Protein AF-F4PMA6-F1 (afdb_monomer)

Structure (mmCIF, N/CA/C/O backbone):
data_AF-F4PMA6-F1
#
_entry.id   AF-F4PMA6-F1
#
loop_
_atom_site.group_PDB
_atom_site.id
_atom_site.type_symbol
_atom_site.label_atom_id
_atom_site.label_alt_id
_atom_site.label_comp_id
_atom_site.label_asym_id
_atom_site.label_entity_id
_atom_site.label_seq_id
_atom_site.pdbx_PDB_ins_code
_atom_site.Cartn_x
_atom_site.Cartn_y
_atom_site.Cartn_z
_atom_site.occupancy
_atom_site.B_iso_or_equiv
_atom_site.auth_seq_id
_atom_site.auth_comp_id
_atom_site.auth_asym_id
_atom_site.auth_atom_id
_atom_site.pdbx_PDB_model_num
ATOM 1 N N . MET A 1 1 ? 40.293 9.060 -136.719 1.00 43.53 1 MET A N 1
ATOM 2 C CA . MET A 1 1 ? 38.981 9.428 -136.165 1.00 43.53 1 MET A CA 1
ATOM 3 C C . MET A 1 1 ? 39.134 10.833 -135.643 1.00 43.53 1 MET A C 1
ATOM 5 O O . MET A 1 1 ? 39.835 11.032 -134.659 1.00 43.53 1 MET A O 1
ATOM 9 N N . GLU A 1 2 ? 38.624 11.786 -136.416 1.00 50.72 2 GLU A N 1
ATOM 10 C CA . GLU A 1 2 ? 38.373 13.149 -135.956 1.00 50.72 2 GLU A CA 1
ATOM 11 C C . GLU A 1 2 ? 37.414 13.040 -134.767 1.00 50.72 2 GLU A C 1
ATOM 13 O O . GLU A 1 2 ? 36.430 12.308 -134.842 1.00 50.72 2 GLU A O 1
ATOM 18 N N . VAL A 1 3 ? 37.767 13.649 -133.637 1.00 51.88 3 VAL A N 1
ATOM 19 C CA . VAL A 1 3 ? 36.852 13.752 -132.497 1.00 51.88 3 VAL A CA 1
ATOM 20 C C . VAL A 1 3 ? 35.772 14.741 -132.919 1.00 51.88 3 VAL A C 1
ATOM 22 O O . VAL A 1 3 ? 36.099 15.891 -133.218 1.00 51.88 3 VAL A O 1
ATOM 25 N N . ASP A 1 4 ? 34.525 14.276 -132.998 1.00 63.47 4 ASP A N 1
ATOM 26 C CA . ASP A 1 4 ? 33.381 15.094 -133.389 1.00 63.47 4 ASP A CA 1
ATOM 27 C C . ASP A 1 4 ? 33.244 16.269 -132.413 1.00 63.47 4 ASP A C 1
ATOM 29 O O . ASP A 1 4 ? 33.202 16.107 -131.191 1.00 63.47 4 ASP A O 1
ATOM 33 N N . THR A 1 5 ? 33.199 17.486 -132.947 1.00 64.12 5 THR A N 1
ATOM 34 C CA . THR A 1 5 ? 33.103 18.730 -132.164 1.00 64.12 5 THR A CA 1
ATOM 35 C C . THR A 1 5 ? 31.858 18.798 -131.273 1.00 64.12 5 THR A C 1
ATOM 37 O O . THR A 1 5 ? 31.826 19.580 -130.326 1.00 64.12 5 THR A O 1
ATOM 40 N N . GLU A 1 6 ? 30.851 17.975 -131.557 1.00 69.94 6 GLU A N 1
ATOM 41 C CA . GLU A 1 6 ? 29.584 17.894 -130.831 1.00 69.94 6 GLU A CA 1
ATOM 42 C C . GLU A 1 6 ? 29.719 17.102 -129.516 1.00 69.94 6 GLU A C 1
ATOM 44 O O . GLU A 1 6 ? 29.221 17.546 -128.479 1.00 69.94 6 GLU A O 1
ATOM 49 N N . ASP A 1 7 ? 30.521 16.030 -129.508 1.00 67.19 7 ASP A N 1
ATOM 50 C CA . ASP A 1 7 ? 30.870 15.282 -128.290 1.00 67.19 7 ASP A CA 1
ATOM 51 C C . ASP A 1 7 ? 31.711 16.138 -127.333 1.00 67.19 7 ASP A C 1
ATOM 53 O O . ASP A 1 7 ? 31.543 16.090 -126.113 1.00 67.19 7 ASP A O 1
ATOM 57 N N . LEU A 1 8 ? 32.589 16.986 -127.880 1.00 68.94 8 LEU A N 1
ATOM 58 C CA . LEU A 1 8 ? 33.391 17.910 -127.078 1.00 68.94 8 LEU A CA 1
ATOM 59 C C . LEU A 1 8 ? 32.521 18.983 -126.397 1.00 68.94 8 LEU A C 1
ATOM 61 O O . LEU A 1 8 ? 32.809 19.392 -125.274 1.00 68.94 8 LEU A O 1
ATOM 65 N N . LEU A 1 9 ? 31.453 19.432 -127.062 1.00 70.94 9 LEU A N 1
ATOM 66 C CA . LEU A 1 9 ? 30.502 20.416 -126.536 1.00 70.94 9 LEU A CA 1
ATOM 67 C C . LEU A 1 9 ? 29.625 19.830 -125.422 1.00 70.94 9 LEU A C 1
ATOM 69 O O . LEU A 1 9 ? 29.411 20.497 -124.411 1.00 70.94 9 LEU A O 1
ATOM 73 N N . LEU A 1 10 ? 29.202 18.572 -125.565 1.00 73.94 10 LEU A N 1
ATOM 74 C CA . LEU A 1 10 ? 28.484 17.822 -124.530 1.00 73.94 10 LEU A CA 1
ATOM 75 C C . LEU A 1 10 ? 29.320 17.659 -123.257 1.00 73.94 10 LEU A C 1
ATOM 77 O O . LEU A 1 10 ? 28.835 17.951 -122.166 1.00 73.94 10 LEU A O 1
ATOM 81 N N . VAL A 1 11 ? 30.597 17.293 -123.399 1.00 71.06 11 VAL A N 1
ATOM 82 C CA . VAL A 1 11 ? 31.525 17.192 -122.261 1.00 71.06 11 VAL A CA 1
ATOM 83 C C . VAL A 1 11 ? 31.734 18.556 -121.597 1.00 71.06 11 VAL A C 1
ATOM 85 O O . VAL A 1 11 ? 31.786 18.649 -120.373 1.00 71.06 11 VAL A O 1
ATOM 88 N N . VAL A 1 12 ? 31.824 19.638 -122.374 1.00 72.50 12 VAL A N 1
ATOM 89 C CA . VAL A 1 12 ? 31.984 20.991 -121.819 1.00 72.50 12 VAL A CA 1
ATOM 90 C C . VAL A 1 12 ? 30.738 21.442 -121.054 1.00 72.50 12 VAL A C 1
ATOM 92 O O . VAL A 1 12 ? 30.891 22.012 -119.974 1.00 72.50 12 VAL A O 1
ATOM 95 N N . ASP A 1 13 ? 29.526 21.175 -121.545 1.00 68.31 13 ASP A N 1
ATOM 96 C CA . ASP A 1 13 ? 28.289 21.525 -120.830 1.00 68.31 13 ASP A CA 1
ATOM 97 C C . ASP A 1 13 ? 28.044 20.635 -119.600 1.00 68.31 13 ASP A C 1
ATOM 99 O O . ASP A 1 13 ? 27.567 21.125 -118.570 1.00 68.31 13 ASP A O 1
ATOM 103 N N . GLU A 1 14 ? 28.446 19.364 -119.642 1.00 67.00 14 GLU A N 1
ATOM 104 C CA . GLU A 1 14 ? 28.424 18.461 -118.486 1.00 67.00 14 GLU A CA 1
ATOM 105 C C . GLU A 1 14 ? 29.401 18.931 -117.391 1.00 67.00 14 GLU A C 1
ATOM 107 O O . GLU A 1 14 ? 29.040 19.036 -116.218 1.00 67.00 14 GLU A O 1
ATOM 112 N N . VAL A 1 15 ? 30.607 19.363 -117.777 1.00 64.12 15 VAL A N 1
ATOM 113 C CA . VAL A 1 15 ? 31.581 19.967 -116.851 1.00 64.12 15 VAL A CA 1
ATOM 114 C C . VAL A 1 15 ? 31.080 21.317 -116.318 1.00 64.12 15 VAL A C 1
ATOM 116 O O . VAL A 1 15 ? 31.263 21.658 -115.148 1.00 64.12 15 VAL A O 1
ATOM 119 N N . LYS A 1 16 ? 30.403 22.117 -117.142 1.00 64.44 16 LYS A N 1
ATOM 120 C CA . LYS A 1 16 ? 29.872 23.423 -116.728 1.00 64.44 16 LYS A CA 1
ATOM 121 C C . LYS A 1 16 ? 28.710 23.281 -115.745 1.00 64.44 16 LYS A C 1
ATOM 123 O O . LYS A 1 16 ? 28.624 24.047 -114.785 1.00 64.44 16 LYS A O 1
ATOM 128 N N . THR A 1 17 ? 27.849 22.285 -115.942 1.00 62.31 17 THR A N 1
ATOM 129 C CA . THR A 1 17 ? 26.746 21.965 -115.023 1.00 62.31 17 THR A CA 1
ATOM 130 C C . THR A 1 17 ? 27.243 21.353 -113.713 1.00 62.31 17 THR A C 1
ATOM 132 O O . THR A 1 17 ? 26.714 21.709 -112.656 1.00 62.31 17 THR A O 1
ATOM 135 N N . SER A 1 18 ? 28.316 20.551 -113.732 1.00 58.19 18 SER A N 1
ATOM 136 C CA . SER A 1 18 ? 28.967 20.084 -112.499 1.00 58.19 18 SER A CA 1
ATOM 137 C C . SER A 1 18 ? 29.611 21.224 -111.697 1.00 58.19 18 SER A C 1
ATOM 139 O O . SER A 1 18 ? 29.584 21.194 -110.471 1.00 58.19 18 SER A O 1
ATOM 141 N N . PHE A 1 19 ? 30.122 22.270 -112.362 1.00 57.34 19 PHE A N 1
ATOM 142 C CA . PHE A 1 19 ? 30.647 23.472 -111.693 1.00 57.34 19 PHE A CA 1
ATOM 143 C C . PHE A 1 19 ? 29.553 24.419 -111.163 1.00 57.34 19 PHE A C 1
ATOM 145 O O . PHE A 1 19 ? 29.759 25.095 -110.152 1.00 57.34 19 PHE A O 1
ATOM 152 N N . LEU A 1 20 ? 28.392 24.485 -111.824 1.00 59.38 20 LEU A N 1
ATOM 153 C CA . LEU A 1 20 ? 27.246 25.301 -111.395 1.00 59.38 20 LEU A CA 1
ATOM 154 C C . LEU A 1 20 ? 26.539 24.717 -110.162 1.00 59.38 20 LEU A C 1
ATOM 156 O O . LEU A 1 20 ? 26.116 25.469 -109.284 1.00 59.38 20 LEU A O 1
ATOM 160 N N . ASN A 1 21 ? 26.466 23.389 -110.052 1.00 59.06 21 ASN A N 1
ATOM 161 C CA . ASN A 1 21 ? 25.815 22.679 -108.947 1.00 59.06 21 ASN A CA 1
ATOM 162 C C . ASN A 1 21 ? 26.749 22.458 -107.752 1.00 59.06 21 ASN A C 1
ATOM 164 O O . ASN A 1 21 ? 26.788 21.356 -107.219 1.00 59.06 21 ASN A O 1
ATOM 168 N N . ASN A 1 22 ? 27.480 23.499 -107.342 1.00 58.12 22 ASN A N 1
ATOM 169 C CA . ASN A 1 22 ? 28.505 23.572 -106.286 1.00 58.12 22 ASN A CA 1
ATOM 170 C C . ASN A 1 22 ? 27.986 23.168 -104.870 1.00 58.12 22 ASN A C 1
ATOM 172 O O . ASN A 1 22 ? 28.095 23.915 -103.901 1.00 58.12 22 ASN A O 1
ATOM 176 N N . LEU A 1 23 ? 27.366 21.992 -104.755 1.00 59.88 23 LEU A N 1
ATOM 177 C CA . LEU A 1 23 ? 26.680 21.400 -103.603 1.00 59.88 23 LEU A CA 1
ATOM 178 C C . LEU A 1 23 ? 27.667 20.764 -102.619 1.00 59.88 23 LEU A C 1
ATOM 180 O O . LEU A 1 23 ? 27.326 20.542 -101.461 1.00 59.88 23 LEU A O 1
ATOM 184 N N . GLU A 1 24 ? 28.905 20.515 -103.044 1.00 62.06 24 GLU A N 1
ATOM 185 C CA . GLU A 1 24 ? 29.950 19.944 -102.192 1.00 62.06 24 GLU A CA 1
ATOM 186 C C . GLU A 1 24 ? 30.393 20.920 -101.094 1.00 62.06 24 GLU A C 1
ATOM 188 O O . GLU A 1 24 ? 30.552 20.515 -99.945 1.00 62.06 24 GLU A O 1
ATOM 193 N N . ILE A 1 25 ? 30.505 22.219 -101.395 1.00 67.50 25 ILE A N 1
ATOM 194 C CA . ILE A 1 25 ? 30.933 23.235 -100.418 1.00 67.50 25 ILE A CA 1
ATOM 195 C C . ILE A 1 25 ? 29.888 23.428 -99.295 1.00 67.50 25 ILE A C 1
ATOM 197 O O . ILE A 1 25 ? 30.267 23.363 -98.119 1.00 67.50 25 ILE A O 1
ATOM 201 N N . PRO A 1 26 ? 28.579 23.599 -99.583 1.00 73.00 26 PRO A N 1
ATOM 202 C CA . PRO A 1 26 ? 27.537 23.622 -98.55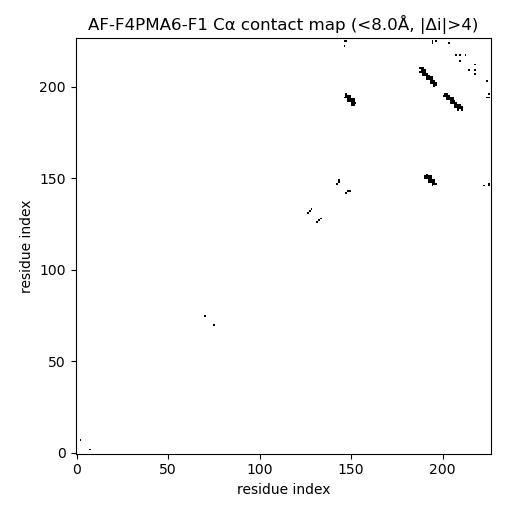5 1.00 73.00 26 PRO A CA 1
ATOM 203 C C . PRO A 1 26 ? 27.477 22.331 -97.731 1.00 73.00 26 PRO A C 1
ATOM 205 O O . PRO A 1 26 ? 27.309 22.395 -96.513 1.00 73.00 26 PRO A O 1
ATOM 208 N N . ASN A 1 27 ? 27.666 21.167 -98.362 1.00 73.94 27 ASN A N 1
ATOM 209 C CA . ASN A 1 27 ? 27.653 19.877 -97.668 1.00 73.94 27 ASN A CA 1
ATOM 210 C C . ASN A 1 27 ? 28.84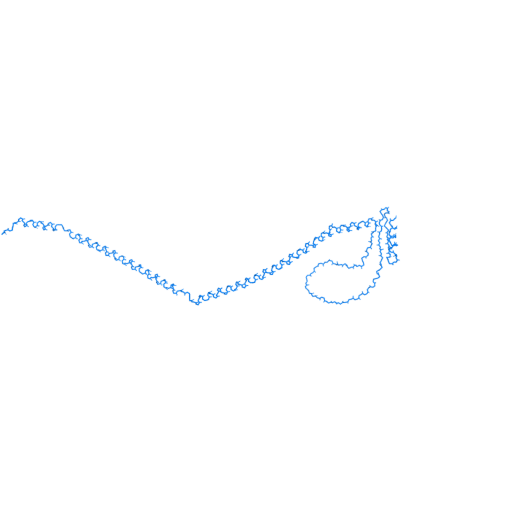3 19.730 -96.709 1.00 73.94 27 ASN A C 1
ATOM 212 O O . ASN A 1 27 ? 28.657 19.315 -95.566 1.00 73.94 27 ASN A O 1
ATOM 216 N N . VAL A 1 28 ? 30.046 20.137 -97.124 1.00 75.50 28 VAL A N 1
ATOM 217 C CA . VAL A 1 28 ? 31.240 20.156 -96.261 1.00 75.50 28 VAL A CA 1
ATOM 218 C C . VAL A 1 28 ? 31.069 21.145 -95.107 1.00 75.50 28 VAL A C 1
ATOM 220 O O . VAL A 1 28 ? 31.388 20.816 -93.966 1.00 75.50 28 VAL A O 1
ATOM 223 N N . THR A 1 29 ? 30.500 22.323 -95.367 1.00 75.38 29 THR A N 1
ATOM 224 C CA . THR A 1 29 ? 30.233 23.332 -94.325 1.00 75.38 29 THR A CA 1
ATOM 225 C C . THR A 1 29 ? 29.219 22.819 -93.299 1.00 75.38 29 THR A C 1
ATOM 227 O O . THR A 1 29 ? 29.401 22.981 -92.093 1.00 75.38 29 THR A O 1
ATOM 230 N N . THR A 1 30 ? 28.176 22.128 -93.766 1.00 81.31 30 THR A N 1
ATOM 231 C CA . THR A 1 30 ? 27.157 21.514 -92.903 1.00 81.31 30 THR A CA 1
ATOM 232 C C . THR A 1 30 ? 27.752 20.378 -92.069 1.00 81.31 30 THR A C 1
ATOM 234 O O . THR A 1 30 ? 27.519 20.314 -90.864 1.00 81.31 30 THR A O 1
ATOM 237 N N . ALA A 1 31 ? 28.586 19.525 -92.671 1.00 78.69 31 ALA A N 1
ATOM 238 C CA . ALA A 1 31 ? 29.285 18.452 -91.966 1.00 78.69 31 ALA A CA 1
ATOM 239 C C . ALA A 1 31 ? 30.265 18.988 -90.905 1.00 78.69 31 ALA A C 1
ATOM 241 O O . ALA A 1 31 ? 30.342 18.439 -89.808 1.00 78.69 31 ALA A O 1
ATOM 242 N N . GLN A 1 32 ? 30.971 20.088 -91.188 1.00 84.44 32 GLN A N 1
ATOM 243 C CA . GLN A 1 32 ? 31.829 20.765 -90.210 1.00 84.44 32 GLN A CA 1
ATOM 244 C C . GLN A 1 32 ? 31.022 21.374 -89.060 1.00 84.44 32 GLN A C 1
ATOM 246 O O . GLN A 1 32 ? 31.428 21.248 -87.906 1.00 84.44 32 GLN A O 1
ATOM 251 N N . SER A 1 33 ? 29.865 21.978 -89.350 1.00 89.12 33 SER A N 1
ATOM 252 C CA . SER A 1 33 ? 28.951 22.469 -88.312 1.00 89.12 33 SER A CA 1
ATOM 253 C C . SER A 1 33 ? 28.490 21.329 -87.406 1.00 89.12 33 SER A C 1
ATOM 255 O O . SER A 1 33 ? 28.638 21.420 -86.192 1.00 89.12 33 SER A O 1
ATOM 257 N N . MET A 1 34 ? 28.034 20.214 -87.987 1.00 88.62 34 MET A N 1
ATOM 258 C CA . MET A 1 34 ? 27.619 19.033 -87.223 1.00 88.62 34 MET A CA 1
ATOM 259 C C . MET A 1 34 ? 28.767 18.455 -86.388 1.00 88.62 34 MET A C 1
ATOM 261 O O . MET A 1 34 ? 28.563 18.084 -85.236 1.00 88.62 34 MET A O 1
ATOM 265 N N . HIS A 1 35 ? 29.987 18.400 -86.929 1.00 89.81 35 HIS A N 1
ATOM 266 C CA . HIS A 1 35 ? 31.159 17.944 -86.183 1.00 89.81 35 HIS A CA 1
ATOM 267 C C . HIS A 1 35 ? 31.472 18.860 -84.990 1.00 89.81 35 HIS A C 1
ATOM 269 O O . HIS A 1 35 ? 31.783 18.375 -83.900 1.00 89.81 35 HIS A O 1
ATOM 275 N N . ASN A 1 36 ? 31.370 20.178 -85.171 1.00 90.88 36 ASN A N 1
ATOM 276 C CA . ASN A 1 36 ? 31.567 21.145 -84.093 1.00 90.88 36 ASN A CA 1
ATOM 277 C C . ASN A 1 36 ? 30.491 21.005 -83.008 1.00 90.88 36 ASN A C 1
ATOM 279 O O . ASN A 1 36 ? 30.832 20.998 -81.825 1.00 90.88 36 ASN A O 1
ATOM 283 N N . ASP A 1 37 ? 29.230 20.800 -83.396 1.00 92.88 37 ASP A N 1
ATOM 284 C CA . ASP A 1 37 ? 28.120 20.573 -82.464 1.00 92.88 37 ASP A CA 1
ATOM 285 C C . ASP A 1 37 ? 28.306 19.270 -81.671 1.00 92.88 37 ASP A C 1
ATOM 287 O O . ASP A 1 37 ? 28.163 19.252 -80.446 1.00 92.88 37 ASP A O 1
ATOM 291 N N . ILE A 1 38 ? 28.707 18.183 -82.342 1.00 92.38 38 ILE A N 1
ATOM 292 C CA . ILE A 1 38 ? 29.024 16.899 -81.697 1.00 92.38 38 ILE A CA 1
ATOM 293 C C . ILE A 1 38 ? 30.198 17.058 -80.727 1.00 92.38 38 ILE A C 1
ATOM 295 O O . ILE A 1 38 ? 30.146 16.559 -79.604 1.00 92.38 38 ILE A O 1
ATOM 299 N N . THR A 1 39 ? 31.242 17.785 -81.127 1.00 92.50 39 THR A N 1
ATOM 300 C CA . THR A 1 39 ? 32.415 18.033 -80.278 1.00 92.50 39 THR A CA 1
ATOM 301 C C . THR A 1 39 ? 32.038 18.856 -79.044 1.00 92.50 39 THR A C 1
ATOM 303 O O . THR A 1 39 ? 32.481 18.555 -77.935 1.00 92.50 39 THR A O 1
ATOM 306 N N . ALA A 1 40 ? 31.181 19.867 -79.206 1.00 92.50 40 ALA A N 1
ATOM 307 C CA . ALA A 1 40 ? 30.676 20.672 -78.099 1.00 92.50 40 ALA A CA 1
ATOM 308 C C . ALA A 1 40 ? 29.841 19.832 -77.118 1.00 92.50 40 ALA A C 1
ATOM 310 O O . ALA A 1 40 ? 30.053 19.918 -75.906 1.00 92.50 40 ALA A O 1
ATOM 311 N N . LEU A 1 41 ? 28.949 18.974 -77.627 1.00 93.38 41 LEU A N 1
ATOM 312 C CA . LEU A 1 41 ? 28.164 18.047 -76.807 1.00 93.38 41 LEU A CA 1
ATOM 313 C C . LEU A 1 41 ? 29.051 17.045 -76.063 1.00 93.38 41 LEU A C 1
ATOM 315 O O . LEU A 1 41 ? 28.842 16.814 -74.872 1.00 93.38 41 LEU A O 1
ATOM 319 N N . PHE A 1 42 ? 30.063 16.491 -76.730 1.00 94.31 42 PHE A N 1
ATOM 320 C CA . PHE A 1 42 ? 30.999 15.554 -76.114 1.00 94.31 42 PHE A CA 1
ATOM 321 C C . PHE A 1 42 ? 31.794 16.215 -74.980 1.00 94.31 42 PHE A C 1
ATOM 323 O O . PHE A 1 42 ? 31.887 15.667 -73.883 1.00 94.31 42 PHE A O 1
ATOM 330 N N . ASN A 1 43 ? 32.285 17.438 -75.192 1.00 93.31 43 ASN A N 1
ATOM 331 C CA . ASN A 1 43 ? 32.978 18.202 -74.152 1.00 93.31 43 ASN A CA 1
ATOM 332 C C . ASN A 1 43 ? 32.061 18.529 -72.962 1.00 93.31 43 ASN A C 1
ATOM 334 O O . ASN A 1 43 ? 32.491 18.449 -71.809 1.00 93.31 43 ASN A O 1
ATOM 338 N N . ALA A 1 44 ? 30.790 18.855 -73.218 1.00 92.62 44 ALA A N 1
ATOM 339 C CA . ALA A 1 44 ? 29.809 19.094 -72.164 1.00 92.62 44 ALA A CA 1
ATOM 340 C C . ALA A 1 44 ? 29.529 17.823 -71.341 1.00 92.62 44 ALA A C 1
ATOM 342 O O . ALA A 1 44 ? 29.519 17.879 -70.110 1.00 92.62 44 ALA A O 1
ATOM 343 N N . GLN A 1 45 ? 29.369 16.670 -72.000 1.00 93.75 45 GLN A N 1
ATOM 344 C CA . GLN A 1 45 ? 29.206 15.377 -71.327 1.00 93.75 45 GLN A CA 1
ATOM 345 C C . GLN A 1 45 ? 30.441 15.002 -70.504 1.00 93.75 45 GLN A C 1
ATOM 347 O O . GLN A 1 45 ? 30.307 14.579 -69.356 1.00 93.75 45 GLN A O 1
ATOM 352 N N . GLN A 1 46 ? 31.641 15.221 -71.045 1.00 93.25 46 GLN A N 1
ATOM 353 C CA . GLN A 1 46 ? 32.891 14.958 -70.335 1.00 93.25 46 GLN A CA 1
ATOM 354 C C . GLN A 1 46 ? 33.018 15.822 -69.072 1.00 93.25 46 GLN A C 1
ATOM 356 O O . GLN A 1 46 ? 33.426 15.330 -68.021 1.00 93.25 46 GLN A O 1
ATOM 361 N N . SER A 1 47 ? 32.620 17.097 -69.145 1.00 94.00 47 SER A N 1
ATOM 362 C CA . SER A 1 47 ? 32.608 17.992 -67.985 1.00 94.00 47 SER A CA 1
ATOM 363 C C . SER A 1 47 ? 31.592 17.557 -66.923 1.00 94.00 47 SER A C 1
ATOM 365 O O . SER A 1 47 ? 31.917 17.561 -65.736 1.00 94.00 47 SER A O 1
ATOM 367 N N . GLN A 1 48 ? 30.390 17.133 -67.327 1.00 93.69 48 GLN A N 1
ATOM 368 C CA . GLN A 1 48 ? 29.393 16.596 -66.394 1.00 93.69 48 GLN A CA 1
ATOM 369 C C . GLN A 1 48 ? 29.887 15.323 -65.707 1.00 93.69 48 GLN A C 1
ATOM 371 O O . GLN A 1 48 ? 29.725 15.179 -64.495 1.00 93.69 48 GLN A O 1
ATOM 376 N N . LEU A 1 49 ? 30.528 14.423 -66.456 1.00 94.44 49 LEU A N 1
ATOM 377 C CA . LEU A 1 49 ? 31.095 13.205 -65.894 1.00 94.44 49 LEU A CA 1
ATOM 378 C C . LEU A 1 49 ? 32.186 13.520 -64.863 1.00 94.44 49 LEU A C 1
ATOM 380 O O . LEU A 1 49 ? 32.182 12.929 -63.788 1.00 94.44 49 LEU A O 1
ATOM 384 N N . ASP A 1 50 ? 33.066 14.486 -65.138 1.00 95.19 50 ASP A N 1
ATOM 385 C CA . ASP A 1 50 ? 34.109 14.903 -64.191 1.00 95.19 50 ASP A CA 1
ATOM 386 C C . ASP A 1 50 ? 33.518 15.464 -62.883 1.00 95.19 50 ASP A C 1
ATOM 388 O O . ASP A 1 50 ? 34.008 15.169 -61.791 1.00 95.19 50 ASP A O 1
ATOM 392 N N . ILE A 1 51 ? 32.411 16.212 -62.966 1.00 94.56 51 ILE A N 1
ATOM 393 C CA . ILE A 1 51 ? 31.676 16.697 -61.785 1.00 94.56 51 ILE A CA 1
ATOM 394 C C . ILE A 1 51 ? 31.106 15.524 -60.978 1.00 94.56 51 ILE A C 1
ATOM 396 O O . ILE A 1 51 ? 31.276 15.480 -59.759 1.00 94.56 51 ILE A O 1
ATOM 400 N N . VAL A 1 52 ? 30.462 14.559 -61.641 1.00 95.31 52 VAL A N 1
ATOM 401 C CA . VAL A 1 52 ? 29.878 13.382 -60.976 1.00 95.31 52 VAL A CA 1
ATOM 402 C C . VAL A 1 52 ? 30.960 12.530 -60.315 1.00 95.31 52 VAL A C 1
ATOM 404 O O . VAL A 1 52 ? 30.800 12.115 -59.168 1.00 95.31 52 VAL A O 1
ATOM 407 N N . VAL A 1 53 ? 32.086 12.308 -60.996 1.00 94.75 53 VAL A N 1
ATOM 408 C CA . VAL A 1 53 ? 33.225 11.562 -60.446 1.00 94.75 53 VAL A CA 1
ATOM 409 C C . VAL A 1 53 ? 33.792 12.271 -59.215 1.00 94.75 53 VAL A C 1
ATOM 411 O O . VAL A 1 53 ? 34.061 11.619 -58.201 1.00 94.75 53 VAL A O 1
ATOM 414 N N . LYS A 1 54 ? 33.923 13.603 -59.248 1.00 95.56 54 LYS A N 1
ATOM 415 C CA . LYS A 1 54 ? 34.353 14.391 -58.083 1.00 95.56 54 LYS A CA 1
ATOM 416 C C . LYS A 1 54 ? 33.373 14.286 -56.913 1.00 95.56 54 LYS A C 1
ATOM 418 O O . LYS A 1 54 ? 33.830 14.061 -55.792 1.00 95.56 54 LYS A O 1
ATOM 423 N N . ASP A 1 55 ? 32.063 14.385 -57.153 1.00 95.25 55 ASP A N 1
ATOM 424 C CA . ASP A 1 55 ? 31.037 14.225 -56.105 1.00 95.25 55 ASP A CA 1
ATOM 425 C C . ASP A 1 55 ? 31.089 12.820 -55.482 1.00 95.25 55 ASP A C 1
ATOM 427 O O . ASP A 1 55 ? 31.171 12.674 -54.262 1.00 95.25 55 ASP A O 1
ATOM 431 N N . MET A 1 56 ? 31.151 11.769 -56.306 1.00 92.94 56 MET A N 1
ATOM 432 C CA . MET A 1 56 ? 31.264 10.390 -55.817 1.00 92.94 56 MET A CA 1
ATOM 433 C C . MET A 1 56 ? 32.546 10.158 -55.010 1.00 92.94 56 MET A C 1
ATOM 435 O O . MET A 1 56 ? 32.506 9.503 -53.968 1.00 92.94 56 MET A O 1
ATOM 439 N N . THR A 1 57 ? 33.670 10.734 -55.442 1.00 93.75 57 THR A N 1
ATOM 440 C CA . THR A 1 57 ? 34.947 10.634 -54.719 1.00 93.75 57 THR A CA 1
ATOM 441 C C . THR A 1 57 ? 34.864 11.321 -53.356 1.00 93.75 57 THR A C 1
ATOM 443 O O . THR A 1 57 ? 35.303 10.761 -52.353 1.00 93.75 57 THR A O 1
ATOM 446 N N . GLN A 1 58 ? 34.253 12.507 -53.279 1.00 93.06 58 GLN A N 1
ATOM 447 C CA . GLN A 1 58 ? 34.048 13.199 -52.003 1.00 93.06 58 GLN A CA 1
ATOM 448 C C . GLN A 1 58 ? 33.124 12.419 -51.066 1.00 93.06 58 GLN A C 1
ATOM 450 O O . GLN A 1 58 ? 33.426 12.305 -49.876 1.00 93.06 58 GLN A O 1
ATOM 455 N N . ARG A 1 59 ? 32.041 11.834 -51.592 1.00 91.81 59 ARG A N 1
ATOM 456 C CA . ARG A 1 59 ? 31.151 10.969 -50.805 1.00 91.81 59 ARG A CA 1
ATOM 457 C C . ARG A 1 59 ? 31.882 9.745 -50.265 1.00 91.81 59 ARG A C 1
ATOM 459 O O . ARG A 1 59 ? 31.726 9.439 -49.089 1.00 91.81 59 ARG A O 1
ATOM 466 N N . LEU A 1 60 ? 32.713 9.086 -51.075 1.00 89.31 60 LEU A N 1
ATOM 467 C CA . LEU A 1 60 ? 33.532 7.952 -50.630 1.00 89.31 60 LEU A CA 1
ATOM 468 C C . LEU A 1 60 ? 34.503 8.345 -49.511 1.00 89.31 60 LEU A C 1
ATOM 470 O O . LEU A 1 60 ? 34.572 7.651 -48.501 1.00 89.31 60 LEU A O 1
ATOM 474 N N . ILE A 1 61 ? 35.186 9.486 -49.638 1.00 87.12 61 ILE A N 1
ATOM 475 C CA . ILE A 1 61 ? 36.065 10.012 -48.579 1.00 87.12 61 ILE A CA 1
ATOM 476 C C . ILE A 1 61 ? 35.265 10.312 -47.299 1.00 87.12 61 ILE A C 1
ATOM 478 O O . ILE A 1 61 ? 35.756 10.080 -46.193 1.00 87.12 61 ILE A O 1
ATOM 482 N N . GLY A 1 62 ? 34.041 10.832 -47.433 1.00 84.31 62 GLY A N 1
ATOM 483 C CA . GLY A 1 62 ? 33.121 11.046 -46.314 1.00 84.31 62 GLY A CA 1
ATOM 484 C C . GLY A 1 62 ? 32.775 9.741 -45.599 1.00 84.31 62 GLY A C 1
ATOM 485 O O . GLY A 1 62 ? 32.985 9.634 -44.392 1.00 84.31 62 GLY A O 1
ATOM 486 N N . PHE A 1 63 ? 32.346 8.726 -46.352 1.00 82.75 63 PHE A N 1
ATOM 487 C CA . PHE A 1 63 ? 32.041 7.400 -45.813 1.00 82.75 63 PHE A CA 1
ATOM 488 C C . PHE A 1 63 ? 33.249 6.739 -45.144 1.00 82.75 63 PHE A C 1
ATOM 490 O O . PHE A 1 63 ? 33.115 6.176 -44.061 1.00 82.75 63 PHE A O 1
ATOM 497 N N . GLU A 1 64 ? 34.440 6.842 -45.734 1.00 76.88 64 GLU A N 1
ATOM 498 C CA . GLU A 1 64 ? 35.658 6.269 -45.155 1.00 76.88 64 GLU A CA 1
ATOM 499 C C . GLU A 1 64 ? 36.022 6.930 -43.812 1.00 76.88 64 GLU A C 1
ATOM 501 O O . GLU A 1 64 ? 36.467 6.259 -42.880 1.00 76.88 64 GLU A O 1
ATOM 506 N N . LYS A 1 65 ? 35.802 8.244 -43.675 1.00 78.38 65 LYS A N 1
ATOM 507 C CA . LYS A 1 65 ? 35.992 8.957 -42.402 1.00 78.38 65 LYS A CA 1
ATOM 508 C C . LYS A 1 65 ? 34.955 8.566 -41.352 1.00 78.38 65 LYS A C 1
ATOM 510 O O . LYS A 1 65 ? 35.298 8.508 -40.176 1.00 78.38 65 LYS A O 1
ATOM 515 N N . GLU A 1 66 ? 33.717 8.314 -41.763 1.00 70.94 66 GLU A N 1
ATOM 516 C CA . GLU A 1 66 ? 32.631 7.897 -40.873 1.00 70.94 66 GLU A CA 1
ATOM 517 C C . GLU A 1 66 ? 32.837 6.462 -40.368 1.00 70.94 66 GLU A C 1
ATOM 519 O O . GLU A 1 66 ? 32.691 6.215 -39.177 1.00 70.94 66 GLU A O 1
ATOM 524 N N . MET A 1 67 ? 33.292 5.537 -41.224 1.00 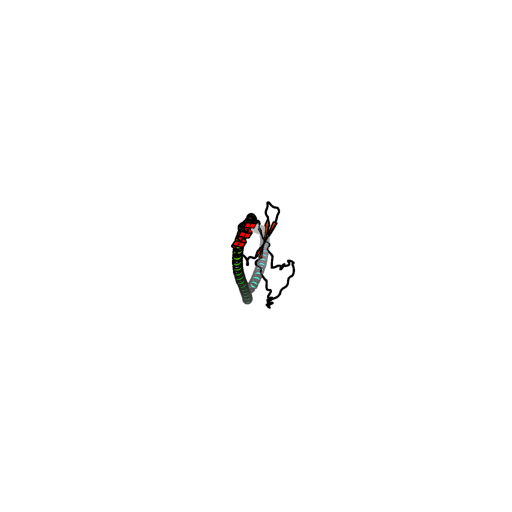61.41 67 MET A N 1
ATOM 525 C CA . MET A 1 67 ? 33.656 4.177 -40.794 1.00 61.41 67 MET A CA 1
ATOM 526 C C . MET A 1 67 ? 34.853 4.160 -39.838 1.00 61.41 67 MET A C 1
ATOM 528 O O . MET A 1 67 ? 34.911 3.327 -38.943 1.00 61.41 67 MET A O 1
ATOM 532 N N . LYS A 1 68 ? 35.794 5.101 -39.972 1.00 61.59 68 LYS A N 1
ATOM 533 C CA . LYS A 1 68 ? 36.913 5.254 -39.025 1.00 61.59 68 LYS A CA 1
ATOM 534 C C . LYS A 1 68 ? 36.506 5.897 -37.689 1.00 61.59 68 LYS A C 1
ATOM 536 O O . LYS A 1 68 ? 37.354 6.014 -36.809 1.00 61.59 68 LYS A O 1
ATOM 541 N N . ARG A 1 69 ? 35.242 6.318 -37.525 1.00 60.50 69 ARG A N 1
ATOM 542 C CA . ARG A 1 69 ? 34.639 6.739 -36.245 1.00 60.50 69 ARG A CA 1
ATOM 543 C C . ARG A 1 69 ? 33.912 5.582 -35.549 1.00 60.50 69 ARG A C 1
ATOM 545 O O . ARG A 1 69 ? 32.909 5.808 -34.878 1.00 60.50 69 ARG A O 1
ATOM 552 N N . GL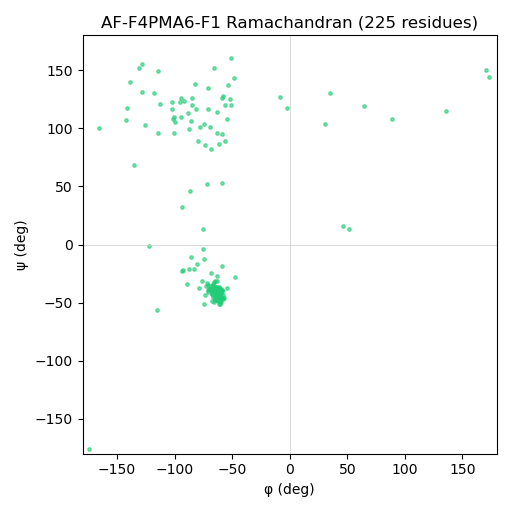U A 1 70 ? 34.390 4.350 -35.701 1.00 58.88 70 GLU A N 1
ATOM 553 C CA . GLU A 1 70 ? 34.073 3.311 -34.722 1.00 58.88 70 GLU A CA 1
ATOM 554 C C . GLU A 1 70 ? 34.523 3.828 -33.349 1.00 58.88 70 GLU A C 1
ATOM 556 O O . GLU A 1 70 ? 35.687 4.201 -33.163 1.00 58.88 70 GLU A O 1
ATOM 561 N N . ASP A 1 71 ? 33.577 3.952 -32.415 1.00 59.88 71 ASP A N 1
ATOM 562 C CA . ASP A 1 71 ? 33.884 4.254 -31.022 1.00 59.88 71 ASP A CA 1
ATOM 563 C C . ASP A 1 71 ? 34.951 3.245 -30.581 1.00 59.88 71 ASP A C 1
ATOM 565 O O . ASP A 1 71 ? 34.737 2.039 -30.666 1.00 59.88 71 ASP A O 1
ATOM 569 N N . SER A 1 72 ? 36.124 3.728 -30.160 1.00 70.19 72 SER A N 1
ATOM 570 C CA . SER A 1 72 ? 37.197 2.854 -29.670 1.00 70.19 72 SER A CA 1
ATOM 571 C C . SER A 1 72 ? 36.622 1.869 -28.648 1.00 70.19 72 SER A C 1
ATOM 573 O O . SER A 1 72 ? 35.772 2.258 -27.840 1.00 70.19 72 SER A O 1
ATOM 575 N N . ASP A 1 73 ? 37.095 0.620 -28.629 1.00 75.81 73 ASP A N 1
ATOM 576 C CA . ASP A 1 73 ? 36.675 -0.410 -27.664 1.00 75.81 73 ASP A CA 1
ATOM 577 C C . ASP A 1 73 ? 36.667 0.111 -26.211 1.00 75.81 73 ASP A C 1
ATOM 579 O O . ASP A 1 73 ? 35.866 -0.310 -25.370 1.00 75.81 73 ASP A O 1
ATOM 583 N N . GLU A 1 74 ? 37.514 1.101 -25.913 1.00 76.44 74 GLU A N 1
ATOM 584 C CA . GLU A 1 74 ? 37.554 1.811 -24.637 1.00 76.44 74 GLU A CA 1
ATOM 585 C C . GLU A 1 74 ? 36.265 2.605 -24.327 1.00 76.44 74 GLU A C 1
ATOM 587 O O . GLU A 1 74 ? 35.770 2.575 -23.197 1.00 76.44 74 GLU A O 1
ATOM 592 N N . VAL A 1 75 ? 35.686 3.301 -25.310 1.00 81.12 75 VAL A N 1
ATOM 593 C CA . VAL A 1 75 ? 34.421 4.048 -25.181 1.00 81.12 75 VAL A CA 1
ATOM 594 C C . VAL A 1 75 ? 33.255 3.083 -24.986 1.00 81.12 75 VAL A C 1
ATOM 596 O O . VAL A 1 75 ? 32.427 3.290 -24.092 1.00 81.12 75 VAL A O 1
ATOM 599 N N . HIS A 1 76 ? 33.225 1.984 -25.744 1.00 83.00 76 HIS A N 1
ATOM 600 C CA . HIS A 1 76 ? 32.236 0.922 -25.561 1.00 83.00 76 HIS A CA 1
ATOM 601 C C . HIS A 1 76 ? 32.315 0.297 -24.166 1.00 83.00 76 HIS A C 1
ATOM 603 O O . HIS A 1 76 ? 31.289 0.145 -23.501 1.00 83.00 76 HIS A O 1
ATOM 609 N N . THR A 1 77 ? 33.524 0.009 -23.683 1.00 87.25 77 THR A N 1
ATOM 610 C CA . THR A 1 77 ? 33.747 -0.552 -22.343 1.00 87.25 77 THR A CA 1
ATOM 611 C C . THR A 1 77 ? 33.289 0.412 -21.247 1.00 87.25 77 THR A C 1
ATOM 613 O O . THR A 1 77 ? 32.586 0.006 -20.320 1.00 87.25 77 THR A O 1
ATOM 616 N N . LYS A 1 78 ? 33.600 1.711 -21.368 1.00 90.50 78 LYS A N 1
ATOM 617 C CA . LYS A 1 78 ? 33.114 2.744 -20.432 1.00 90.50 78 LYS A CA 1
ATOM 618 C C . LYS A 1 78 ? 31.589 2.817 -20.411 1.00 90.50 78 LYS A C 1
ATOM 620 O O . LYS A 1 78 ? 30.991 2.859 -19.338 1.00 90.50 78 LYS A O 1
ATOM 625 N N . LYS A 1 79 ? 30.952 2.788 -21.584 1.00 91.12 79 LYS A N 1
ATOM 626 C CA . LYS A 1 79 ? 29.490 2.817 -21.709 1.00 91.12 79 LYS A CA 1
ATOM 627 C C . LYS A 1 79 ? 28.843 1.562 -21.116 1.00 91.12 79 LYS A C 1
ATOM 629 O O . LYS A 1 79 ? 27.829 1.662 -20.429 1.00 91.12 79 LYS A O 1
ATOM 634 N N . LEU A 1 80 ? 29.449 0.393 -21.325 1.00 92.06 80 LEU A N 1
ATOM 635 C CA . LEU A 1 80 ? 28.994 -0.867 -20.742 1.00 92.06 80 LEU A CA 1
ATOM 636 C C . LEU A 1 80 ? 29.074 -0.840 -19.211 1.00 92.06 80 LEU A C 1
ATOM 638 O O . LEU A 1 80 ? 28.089 -1.169 -18.551 1.00 92.06 80 LEU A O 1
ATOM 642 N N . ASN A 1 81 ? 30.201 -0.394 -18.652 1.00 94.81 81 ASN A N 1
ATOM 643 C CA . ASN A 1 81 ? 30.373 -0.255 -17.204 1.00 94.81 81 ASN A CA 1
ATOM 644 C C . ASN A 1 81 ? 29.352 0.723 -16.612 1.00 94.81 81 ASN A C 1
ATOM 646 O O . ASN A 1 81 ? 28.717 0.411 -15.609 1.00 94.81 81 ASN A O 1
ATOM 650 N N . HIS A 1 82 ? 29.113 1.856 -17.280 1.00 95.62 82 HIS A N 1
ATOM 651 C CA . HIS A 1 82 ? 28.097 2.819 -16.860 1.00 95.62 82 HIS A CA 1
ATOM 652 C C . HIS A 1 82 ? 26.694 2.193 -16.782 1.00 95.62 82 HIS A C 1
ATOM 654 O O . HIS A 1 82 ? 25.995 2.353 -15.781 1.00 95.62 82 HIS A O 1
ATOM 660 N N . TYR A 1 83 ? 26.286 1.419 -17.795 1.00 95.56 83 TYR A N 1
ATOM 661 C CA . TYR A 1 83 ? 25.000 0.717 -17.755 1.00 95.56 83 TYR A CA 1
ATOM 662 C C . TYR A 1 83 ? 24.950 -0.376 -16.683 1.00 95.56 83 TYR A C 1
ATOM 664 O O . TYR A 1 83 ? 23.900 -0.591 -16.078 1.00 95.56 83 TYR A O 1
ATOM 672 N N . GLN A 1 84 ? 26.063 -1.062 -16.414 1.00 96.19 84 GLN A N 1
ATOM 673 C CA . GLN A 1 84 ? 26.139 -2.052 -15.337 1.00 96.19 84 GLN A CA 1
ATOM 674 C C . GLN A 1 84 ? 26.001 -1.404 -13.953 1.00 96.19 84 GLN A C 1
ATOM 676 O O . GLN A 1 84 ? 25.262 -1.916 -13.110 1.00 96.19 84 GLN A O 1
ATOM 681 N N . GLU A 1 85 ? 26.648 -0.262 -13.724 1.00 97.00 85 GLU A N 1
ATOM 682 C CA . GLU A 1 85 ? 26.502 0.523 -12.494 1.00 97.00 85 GLU A CA 1
ATOM 683 C C . GLU A 1 85 ? 25.075 1.044 -12.329 1.00 97.00 85 GLU A C 1
ATOM 685 O O . GLU A 1 85 ? 24.480 0.894 -11.259 1.00 97.00 85 GLU A O 1
ATOM 690 N N . GLN A 1 86 ? 24.484 1.583 -13.399 1.00 97.44 86 GLN A N 1
ATOM 691 C CA . GLN A 1 86 ? 23.097 2.038 -13.388 1.00 97.44 86 GLN A CA 1
ATOM 692 C C . GLN A 1 86 ? 22.139 0.886 -13.062 1.00 97.44 86 GLN A C 1
ATOM 694 O O . GLN A 1 86 ? 21.270 1.031 -12.203 1.00 97.44 86 GLN A O 1
ATOM 699 N N . LYS A 1 87 ? 22.334 -0.284 -13.683 1.00 96.69 87 LYS A N 1
ATOM 700 C CA . LYS A 1 87 ? 21.560 -1.496 -13.388 1.00 96.69 87 LYS A CA 1
ATOM 701 C C . LYS A 1 87 ? 21.685 -1.898 -11.918 1.00 96.69 87 LYS A C 1
ATOM 703 O O . LYS A 1 87 ? 20.682 -2.226 -11.293 1.00 96.69 87 LYS A O 1
ATOM 708 N N . ARG A 1 88 ? 22.895 -1.848 -11.354 1.00 97.25 88 ARG A N 1
ATOM 709 C CA . ARG A 1 88 ? 23.136 -2.167 -9.939 1.00 97.25 88 ARG A CA 1
ATOM 710 C C . ARG A 1 88 ? 22.437 -1.181 -9.005 1.00 97.25 88 ARG A C 1
ATOM 712 O O . ARG A 1 88 ? 21.821 -1.606 -8.036 1.00 97.25 88 ARG A O 1
ATOM 719 N N . SER A 1 89 ? 22.505 0.112 -9.312 1.00 97.69 89 SER A N 1
ATOM 720 C CA . SER A 1 89 ? 21.827 1.167 -8.549 1.00 97.69 89 SER A CA 1
ATOM 721 C C . SER A 1 89 ? 20.307 0.985 -8.561 1.00 97.69 89 SER A C 1
ATOM 723 O O . SER A 1 89 ? 19.662 1.023 -7.515 1.00 97.69 89 SER A O 1
ATOM 725 N N . ILE A 1 90 ? 19.736 0.690 -9.734 1.00 97.25 90 ILE A N 1
ATOM 726 C CA . ILE A 1 90 ? 18.307 0.392 -9.871 1.00 97.25 90 ILE A CA 1
ATOM 727 C C . ILE A 1 90 ? 17.928 -0.845 -9.053 1.00 97.25 90 ILE A C 1
ATOM 729 O O . ILE A 1 90 ? 16.920 -0.802 -8.356 1.00 97.25 90 ILE A O 1
ATOM 733 N N . GLN A 1 91 ? 18.734 -1.909 -9.081 1.00 97.50 91 GLN A N 1
ATOM 734 C CA . GLN A 1 91 ? 18.453 -3.114 -8.298 1.00 97.50 91 GLN A CA 1
ATOM 735 C C . GLN A 1 91 ? 18.421 -2.829 -6.792 1.00 97.50 91 GLN A C 1
ATOM 737 O O . GLN A 1 91 ? 17.475 -3.222 -6.125 1.00 97.50 91 GLN A O 1
ATOM 742 N N . ILE A 1 92 ? 19.394 -2.075 -6.270 1.00 97.81 92 ILE A N 1
ATOM 743 C CA . ILE A 1 92 ? 19.419 -1.686 -4.850 1.00 97.81 92 ILE A CA 1
ATOM 744 C C . ILE A 1 92 ? 18.162 -0.886 -4.478 1.00 97.81 92 ILE A C 1
ATOM 746 O O . ILE A 1 92 ? 17.587 -1.085 -3.409 1.00 97.81 92 ILE A O 1
ATOM 750 N N . ASN A 1 93 ? 17.716 0.012 -5.360 1.00 98.06 93 ASN A N 1
ATOM 751 C CA . ASN A 1 93 ? 16.491 0.776 -5.136 1.00 98.06 93 ASN A CA 1
ATOM 752 C C . ASN A 1 93 ? 15.242 -0.115 -5.154 1.00 98.06 93 ASN A C 1
ATOM 754 O O . ASN A 1 93 ? 14.343 0.107 -4.347 1.00 98.06 93 ASN A O 1
ATOM 758 N N . ILE A 1 94 ? 15.187 -1.116 -6.040 1.00 97.88 94 ILE A N 1
ATOM 759 C CA . ILE A 1 94 ? 14.104 -2.108 -6.067 1.00 97.88 94 ILE A CA 1
ATOM 760 C C . ILE A 1 94 ? 14.073 -2.876 -4.745 1.00 97.88 94 ILE A C 1
ATOM 762 O O . ILE A 1 94 ? 13.034 -2.887 -4.095 1.00 97.88 94 ILE A O 1
ATOM 766 N N . ASP A 1 95 ? 15.208 -3.420 -4.303 1.00 97.94 95 ASP A N 1
ATOM 767 C CA . ASP A 1 95 ? 15.295 -4.199 -3.062 1.00 97.94 95 ASP A CA 1
ATOM 768 C C . ASP A 1 95 ? 14.851 -3.363 -1.843 1.00 97.94 95 ASP A C 1
ATOM 770 O O . ASP A 1 95 ? 14.145 -3.846 -0.954 1.00 97.94 95 ASP A O 1
ATOM 774 N N . LYS A 1 96 ? 15.214 -2.072 -1.817 1.00 98.19 96 LYS A N 1
ATOM 775 C CA . LYS A 1 96 ? 14.772 -1.136 -0.776 1.00 98.19 96 LYS A CA 1
ATOM 776 C C . LYS A 1 96 ? 13.258 -0.912 -0.813 1.00 98.19 96 LYS A C 1
ATOM 778 O O . LYS A 1 96 ? 12.607 -0.997 0.223 1.00 98.19 96 LYS A O 1
ATOM 783 N N . LEU A 1 97 ? 12.689 -0.658 -1.991 1.00 97.94 97 LEU A N 1
ATOM 784 C CA . LEU A 1 97 ? 11.244 -0.472 -2.139 1.00 97.94 97 LEU A CA 1
ATOM 785 C C . LEU A 1 97 ? 10.465 -1.743 -1.777 1.00 97.94 97 LEU A C 1
ATOM 787 O O . LEU A 1 97 ? 9.394 -1.657 -1.180 1.00 97.94 97 LEU A O 1
ATOM 791 N N . GLU A 1 98 ? 10.992 -2.923 -2.100 1.00 97.75 98 GLU A N 1
ATOM 792 C CA . GLU A 1 98 ? 10.402 -4.198 -1.689 1.00 97.75 98 GLU A CA 1
ATOM 793 C C . GLU A 1 98 ? 10.390 -4.348 -0.165 1.00 97.75 98 GLU A C 1
ATOM 795 O O . GLU A 1 98 ? 9.371 -4.757 0.402 1.00 97.75 98 GLU A O 1
ATOM 800 N N . HIS A 1 99 ? 11.479 -3.963 0.505 1.00 98.06 99 HIS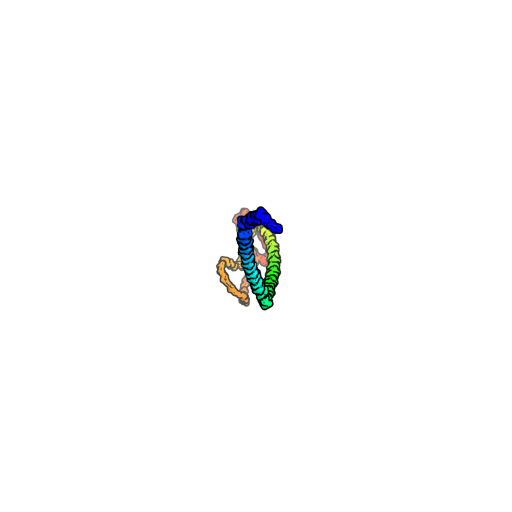 A N 1
ATOM 801 C CA . HIS A 1 99 ? 11.544 -3.938 1.963 1.00 98.06 99 HIS A CA 1
ATOM 802 C C . HIS A 1 99 ? 10.499 -2.988 2.567 1.00 98.06 99 HIS A C 1
ATOM 804 O O . HIS A 1 99 ? 9.708 -3.413 3.413 1.00 98.06 99 HIS A O 1
ATOM 810 N N . ASP A 1 100 ? 10.422 -1.752 2.067 1.00 98.25 100 ASP A N 1
ATOM 811 C CA . ASP A 1 100 ? 9.458 -0.745 2.529 1.00 98.25 100 ASP A CA 1
ATOM 812 C C . ASP A 1 100 ? 8.007 -1.230 2.325 1.00 98.25 100 ASP A C 1
ATOM 814 O O . ASP A 1 100 ? 7.144 -1.056 3.188 1.00 98.25 100 ASP A O 1
ATOM 818 N N . ILE A 1 101 ? 7.716 -1.912 1.209 1.00 98.00 101 ILE A N 1
ATOM 819 C CA . ILE A 1 101 ? 6.399 -2.516 0.948 1.00 98.00 101 ILE A CA 1
ATOM 820 C C . ILE A 1 101 ? 6.069 -3.603 1.975 1.00 98.00 101 ILE A C 1
ATOM 822 O O . ILE A 1 101 ? 4.922 -3.695 2.424 1.00 98.00 101 ILE A O 1
ATOM 826 N N . ILE A 1 102 ? 7.033 -4.453 2.333 1.00 97.94 102 ILE A N 1
ATOM 827 C CA . ILE A 1 102 ? 6.832 -5.502 3.341 1.00 97.94 102 ILE A CA 1
ATOM 828 C C . ILE A 1 102 ? 6.549 -4.871 4.708 1.00 97.94 102 ILE A C 1
ATOM 830 O O . ILE A 1 102 ? 5.609 -5.291 5.391 1.00 97.94 102 ILE A O 1
ATOM 834 N N . GLU A 1 103 ? 7.304 -3.842 5.086 1.00 98.00 103 GLU A N 1
ATOM 835 C CA . GLU A 1 103 ? 7.104 -3.121 6.341 1.00 98.00 103 GLU A CA 1
ATOM 836 C C . GLU A 1 103 ? 5.730 -2.437 6.391 1.00 98.00 103 GLU A C 1
ATOM 838 O O . GLU A 1 103 ? 4.971 -2.641 7.343 1.00 98.00 103 GLU A O 1
ATOM 843 N N . MET A 1 104 ? 5.345 -1.724 5.329 1.00 97.31 104 MET A N 1
ATOM 844 C CA . MET A 1 104 ? 4.025 -1.093 5.220 1.00 97.31 104 MET A CA 1
ATOM 845 C C . MET A 1 104 ? 2.878 -2.110 5.257 1.00 97.31 104 MET A C 1
ATOM 847 O O . MET A 1 104 ? 1.828 -1.857 5.846 1.00 97.31 104 MET A O 1
ATOM 851 N N . LYS A 1 105 ? 3.049 -3.294 4.658 1.00 97.81 105 LYS A N 1
ATOM 852 C CA . LYS A 1 105 ? 2.046 -4.367 4.756 1.00 97.81 105 LYS A CA 1
ATOM 853 C C . LYS A 1 105 ? 1.891 -4.862 6.191 1.00 97.81 105 LYS A C 1
ATOM 855 O O . LYS A 1 105 ? 0.768 -5.130 6.622 1.00 97.81 105 LYS A O 1
ATOM 860 N N . LYS A 1 106 ? 2.996 -4.975 6.931 1.00 97.50 106 LYS A N 1
ATOM 861 C CA . LYS A 1 106 ? 2.984 -5.381 8.339 1.00 97.50 106 LYS A CA 1
ATOM 862 C C . LYS A 1 106 ? 2.310 -4.327 9.218 1.00 97.50 106 LYS A C 1
ATOM 864 O O . LYS A 1 106 ? 1.464 -4.693 10.033 1.00 97.50 106 LYS A O 1
ATOM 869 N N . SER A 1 107 ? 2.627 -3.044 9.033 1.00 97.00 107 SER A N 1
ATOM 870 C CA . SER A 1 107 ? 1.981 -1.962 9.788 1.00 97.00 107 SER A CA 1
ATOM 871 C C . SER A 1 107 ? 0.481 -1.892 9.493 1.00 97.00 107 SER A C 1
ATOM 873 O O . SER A 1 107 ? -0.322 -1.839 10.419 1.00 97.00 107 SER A O 1
ATOM 875 N N . LEU A 1 108 ? 0.079 -2.039 8.227 1.00 97.25 108 LEU A N 1
ATOM 876 C CA . LEU A 1 108 ? -1.329 -2.084 7.828 1.00 97.25 108 LEU A CA 1
ATOM 877 C C . LEU A 1 108 ? -2.088 -3.256 8.467 1.00 97.25 108 LEU A C 1
ATOM 879 O O . LEU A 1 108 ? -3.248 -3.100 8.853 1.00 97.25 108 LEU A O 1
ATOM 883 N N . ALA A 1 109 ? -1.460 -4.429 8.583 1.00 96.44 109 ALA A N 1
ATOM 884 C CA . ALA A 1 109 ? -2.060 -5.574 9.264 1.00 96.44 109 ALA A CA 1
ATOM 885 C C . ALA A 1 109 ? -2.279 -5.296 10.761 1.00 96.44 109 ALA A C 1
ATOM 887 O O . ALA A 1 109 ? -3.358 -5.589 11.277 1.00 96.44 109 ALA A O 1
ATOM 888 N N . LEU A 1 110 ? -1.300 -4.673 11.427 1.00 96.69 110 LEU A N 1
ATOM 889 C CA . LEU A 1 110 ? -1.407 -4.278 12.832 1.00 96.69 110 LEU A CA 1
ATOM 890 C C . LEU A 1 110 ? -2.530 -3.251 13.039 1.00 96.69 110 LEU A C 1
ATOM 892 O O . LEU A 1 110 ? -3.420 -3.465 13.855 1.00 96.69 110 LEU A O 1
ATOM 896 N N . THR A 1 111 ? -2.577 -2.197 12.219 1.00 95.31 111 THR A N 1
ATOM 897 C CA . THR A 1 111 ? -3.633 -1.177 12.305 1.00 95.31 111 THR A CA 1
ATOM 898 C C . THR A 1 111 ? -5.027 -1.769 12.086 1.00 95.31 111 THR A C 1
ATOM 900 O O . THR A 1 111 ? -5.981 -1.376 12.753 1.00 95.31 111 THR A O 1
ATOM 903 N N . LYS A 1 112 ? -5.179 -2.747 11.182 1.00 96.38 112 LYS A N 1
ATOM 904 C CA . LYS A 1 112 ? -6.458 -3.454 11.001 1.00 96.38 112 LYS A CA 1
ATOM 905 C C . LYS A 1 112 ? -6.882 -4.220 12.253 1.00 96.38 112 LYS A C 1
ATOM 907 O O . LYS A 1 112 ? -8.067 -4.207 12.586 1.00 96.38 112 LYS A O 1
ATOM 912 N N . GLN A 1 113 ? -5.938 -4.870 12.930 1.00 96.69 113 GLN A N 1
ATOM 913 C CA . GLN A 1 113 ? -6.201 -5.565 14.188 1.00 96.69 113 GLN A CA 1
ATOM 914 C C . GLN A 1 113 ? -6.632 -4.579 15.283 1.00 96.69 113 GLN A C 1
ATOM 916 O O . GLN A 1 113 ? -7.623 -4.832 15.968 1.00 96.69 113 GLN A O 1
ATOM 921 N N . ASP A 1 114 ? -5.960 -3.434 15.399 1.00 96.00 114 ASP A N 1
ATOM 922 C CA . ASP A 1 114 ? -6.305 -2.400 16.381 1.00 96.00 114 ASP A CA 1
ATOM 923 C C . ASP A 1 114 ? -7.702 -1.816 16.130 1.00 96.00 114 ASP A C 1
ATOM 925 O O . ASP A 1 114 ? -8.501 -1.681 17.057 1.00 96.00 114 ASP A O 1
ATOM 929 N N . ILE A 1 115 ? -8.052 -1.549 14.865 1.00 95.88 115 ILE A N 1
ATOM 930 C CA . ILE A 1 115 ? -9.400 -1.100 14.480 1.00 95.88 115 ILE A CA 1
ATOM 931 C C . ILE A 1 115 ? -10.459 -2.126 14.894 1.00 9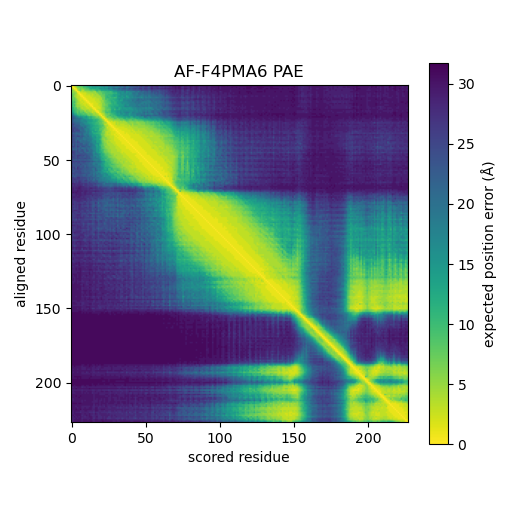5.88 115 ILE A C 1
ATOM 933 O O . ILE A 1 115 ? -11.532 -1.751 15.372 1.00 95.88 115 ILE A O 1
ATOM 937 N N . GLN A 1 116 ? -10.182 -3.420 14.721 1.00 95.25 116 GLN A N 1
ATOM 938 C CA . GLN A 1 116 ? -11.114 -4.467 15.123 1.00 95.25 116 GLN A CA 1
ATOM 939 C C . GLN A 1 116 ? -11.315 -4.491 16.644 1.00 95.25 116 GLN A C 1
ATOM 941 O O . GLN A 1 116 ? -12.457 -4.515 17.101 1.00 95.25 116 GLN A O 1
ATOM 946 N N . GLN A 1 117 ? -10.235 -4.389 17.424 1.00 96.38 117 GLN A N 1
ATOM 947 C CA . GLN A 1 117 ? -10.323 -4.316 18.886 1.00 96.38 117 GLN A CA 1
ATOM 948 C C . GLN A 1 117 ? -11.085 -3.075 19.364 1.00 96.38 117 GLN A C 1
ATOM 950 O O . GLN A 1 117 ? -11.874 -3.152 20.307 1.00 96.38 117 GLN A O 1
ATOM 955 N N . LEU A 1 118 ? -10.871 -1.922 18.724 1.00 95.50 118 LEU A N 1
ATOM 956 C CA . LEU A 1 118 ? -11.595 -0.693 19.048 1.00 95.50 118 LEU A CA 1
ATOM 957 C C . LEU A 1 118 ? -13.089 -0.821 18.746 1.00 95.50 118 LEU A C 1
ATOM 959 O O . LEU A 1 118 ? -13.904 -0.437 19.581 1.00 95.50 118 LEU A O 1
ATOM 963 N N . ARG A 1 119 ? -13.455 -1.434 17.616 1.00 95.69 119 ARG A N 1
ATOM 964 C CA . ARG A 1 119 ? -14.859 -1.690 17.268 1.00 95.69 119 ARG A CA 1
ATOM 965 C C . ARG A 1 119 ? -15.541 -2.611 18.282 1.00 95.69 119 ARG A C 1
ATOM 967 O O . ARG A 1 119 ? -16.685 -2.379 18.658 1.00 95.69 119 ARG A O 1
ATOM 974 N N . GLU A 1 120 ? -14.851 -3.646 18.756 1.00 94.81 120 GLU A N 1
ATOM 975 C CA . GLU A 1 120 ? -15.381 -4.529 19.802 1.00 94.81 120 GLU A CA 1
ATOM 976 C C . GLU A 1 120 ? -15.609 -3.779 21.122 1.00 94.81 120 GLU A C 1
ATOM 978 O O . GLU A 1 120 ? -16.657 -3.944 21.753 1.00 94.81 120 GLU A O 1
ATOM 983 N N . LYS A 1 121 ? -14.673 -2.906 21.517 1.00 94.38 121 LYS A N 1
ATOM 984 C CA . LYS A 1 121 ? -14.828 -2.042 22.699 1.00 94.38 121 LYS A CA 1
ATOM 985 C C . LYS A 1 121 ? -15.984 -1.055 22.545 1.00 94.38 121 LYS A C 1
ATOM 987 O O . LYS A 1 121 ? -16.744 -0.868 23.491 1.00 94.38 121 LYS A O 1
ATOM 992 N N . GLU A 1 122 ? -16.152 -0.463 21.368 1.00 94.38 122 GLU A N 1
ATOM 993 C CA . GLU A 1 122 ? -17.260 0.447 21.066 1.00 94.38 122 GLU A CA 1
ATOM 994 C C . GLU A 1 122 ? -18.618 -0.251 21.226 1.00 94.38 122 GLU A C 1
ATOM 996 O O . GLU A 1 122 ? -19.496 0.258 21.919 1.00 94.38 122 GLU A O 1
ATOM 1001 N N . ILE A 1 123 ? -18.765 -1.471 20.697 1.00 93.75 123 ILE A N 1
ATOM 1002 C CA . ILE A 1 123 ? -19.990 -2.272 20.861 1.00 93.75 123 ILE A CA 1
ATOM 1003 C C . ILE A 1 123 ? -20.271 -2.563 22.345 1.00 93.75 123 ILE A C 1
ATOM 1005 O O . ILE A 1 123 ? -21.420 -2.488 22.793 1.00 93.75 123 ILE A O 1
ATOM 1009 N N . GLN A 1 124 ? -19.240 -2.889 23.130 1.00 92.88 124 GLN A N 1
ATOM 1010 C CA . GLN A 1 124 ? -19.393 -3.124 24.570 1.00 92.88 124 GLN A CA 1
ATOM 1011 C C . GLN A 1 124 ? -19.828 -1.858 25.317 1.00 92.88 124 GLN A C 1
ATOM 1013 O O . GLN A 1 124 ? -20.710 -1.932 26.177 1.00 92.88 124 GLN A O 1
ATOM 1018 N N . LEU A 1 125 ? -19.249 -0.705 24.981 1.00 93.12 125 LEU A N 1
ATOM 1019 C CA . LEU A 1 125 ? -19.617 0.583 25.567 1.00 93.12 125 LEU A CA 1
ATOM 1020 C C . LEU A 1 125 ? -21.048 0.977 25.205 1.00 93.12 125 LEU A C 1
ATOM 1022 O O . LEU A 1 125 ? -21.801 1.391 26.084 1.00 93.12 125 LEU A O 1
ATOM 1026 N N . GLU A 1 126 ? -21.465 0.770 23.958 1.00 92.50 126 GLU A N 1
ATOM 1027 C CA . GLU A 1 126 ? -22.831 1.061 23.525 1.00 92.50 126 GLU A CA 1
ATOM 1028 C C . GLU A 1 126 ? -23.847 0.177 24.265 1.00 92.50 126 GLU A C 1
ATOM 1030 O O . GLU A 1 126 ? -24.893 0.651 24.717 1.00 92.50 126 GLU A O 1
ATOM 1035 N N . LYS A 1 127 ? -23.505 -1.096 24.512 1.00 90.88 127 LYS A N 1
ATOM 1036 C CA . LYS A 1 127 ? -24.309 -1.983 25.365 1.00 90.88 127 LYS A CA 1
ATOM 1037 C C . LYS A 1 127 ? -24.401 -1.464 26.802 1.00 90.88 127 LYS A C 1
ATOM 1039 O O . LYS A 1 127 ? -25.485 -1.462 27.388 1.00 90.88 127 LYS A O 1
ATOM 1044 N N . GLN A 1 128 ? -23.289 -1.021 27.389 1.00 91.12 128 GLN A N 1
ATOM 1045 C CA . GLN A 1 128 ? -23.300 -0.455 28.740 1.00 91.12 128 GLN A CA 1
ATOM 1046 C C . GLN A 1 128 ? -24.162 0.809 28.808 1.00 91.12 128 GLN A C 1
ATOM 1048 O O . GLN A 1 128 ? -24.993 0.934 29.707 1.00 91.12 128 GLN A O 1
ATOM 1053 N N . LYS A 1 129 ? -24.007 1.705 27.833 1.00 92.38 129 LYS A N 1
ATOM 1054 C CA . LYS A 1 129 ? -24.724 2.975 27.749 1.00 92.38 129 LYS A CA 1
ATOM 1055 C C . LYS A 1 129 ? -26.227 2.797 27.554 1.00 92.38 129 LYS A C 1
ATOM 1057 O O . LYS A 1 129 ? -26.994 3.471 28.233 1.00 92.38 129 LYS A O 1
ATOM 1062 N N . ASN A 1 130 ? -26.644 1.886 26.678 1.00 90.50 130 ASN A N 1
ATOM 1063 C CA . ASN A 1 130 ? -28.052 1.765 26.291 1.00 90.50 130 ASN A CA 1
ATOM 1064 C C . ASN A 1 130 ? -28.840 0.751 27.121 1.00 90.50 130 ASN A C 1
ATOM 1066 O O . ASN A 1 130 ? -30.061 0.839 27.170 1.00 90.50 130 ASN A O 1
ATOM 1070 N N . GLN A 1 131 ? -28.176 -0.216 27.759 1.00 87.44 131 GLN A N 1
ATOM 1071 C CA . GLN A 1 131 ? -28.861 -1.254 28.536 1.00 87.44 131 GLN A CA 1
ATOM 1072 C C . GLN A 1 131 ? -28.524 -1.152 30.018 1.00 87.44 131 GLN A C 1
ATOM 1074 O O . GLN A 1 131 ? -29.413 -1.013 30.854 1.00 87.44 131 GLN A O 1
ATOM 1079 N N . LEU A 1 132 ? -27.234 -1.200 30.361 1.00 88.50 132 LEU A N 1
ATOM 1080 C CA . LEU A 1 132 ? -26.822 -1.373 31.752 1.00 88.50 132 LEU A CA 1
ATOM 1081 C C . LEU A 1 132 ? -27.032 -0.111 32.595 1.00 88.50 132 LEU A C 1
ATOM 1083 O O . LEU A 1 132 ? -27.501 -0.210 33.727 1.00 88.50 132 LEU A O 1
ATOM 1087 N N . ILE A 1 133 ? -26.678 1.064 32.068 1.00 89.75 133 ILE A N 1
ATOM 1088 C CA . ILE A 1 133 ? -26.831 2.335 32.786 1.00 89.75 133 ILE A CA 1
ATOM 1089 C C . ILE A 1 133 ? -28.315 2.664 33.021 1.00 89.75 133 ILE A C 1
ATOM 1091 O O . ILE A 1 133 ? -28.659 2.922 34.176 1.00 89.75 133 ILE A O 1
ATOM 1095 N N . PRO A 1 134 ? -29.208 2.612 32.010 1.00 91.50 134 PRO A N 1
ATOM 1096 C CA . PRO A 1 134 ? -30.636 2.834 32.220 1.00 91.50 134 PRO A CA 1
ATOM 1097 C C . PRO A 1 134 ? -31.230 1.840 33.215 1.00 91.50 134 PRO A C 1
ATOM 1099 O O . PRO A 1 134 ? -31.859 2.269 34.176 1.00 91.50 134 PRO A O 1
ATOM 1102 N N . TYR A 1 135 ? -30.923 0.545 33.074 1.00 92.44 135 TYR A N 1
ATOM 1103 C CA . TYR A 1 135 ? -31.394 -0.484 34.003 1.00 92.44 135 TYR A CA 1
ATOM 1104 C C . TYR A 1 135 ? -30.959 -0.212 35.449 1.00 92.44 135 TYR A C 1
ATOM 1106 O O . TYR A 1 135 ? -31.769 -0.260 36.372 1.00 92.44 135 TYR A O 1
ATOM 1114 N N . LYS A 1 136 ? -29.680 0.128 35.671 1.00 92.31 136 LYS A N 1
ATOM 1115 C CA . LYS A 1 136 ? -29.193 0.490 37.011 1.00 92.31 136 LYS A CA 1
ATOM 1116 C C . LYS A 1 136 ? -29.878 1.746 37.537 1.00 92.31 136 LYS A C 1
ATOM 1118 O O . LYS A 1 136 ? -30.208 1.796 38.716 1.00 92.31 136 LYS A O 1
ATOM 1123 N N . ARG A 1 137 ? -30.090 2.752 36.687 1.00 91.06 137 ARG A N 1
ATOM 1124 C CA . ARG A 1 137 ? -30.774 3.992 37.066 1.00 91.06 137 ARG A CA 1
ATOM 1125 C C . ARG A 1 137 ? -32.213 3.718 37.488 1.00 91.06 137 ARG A C 1
ATOM 1127 O O . ARG A 1 137 ? -32.609 4.196 38.542 1.00 91.06 137 ARG A O 1
ATOM 1134 N N . GLU A 1 138 ? -32.952 2.922 36.721 1.00 92.00 138 GLU A N 1
ATOM 1135 C CA . GLU A 1 138 ? -34.311 2.491 37.065 1.00 92.00 138 GLU A CA 1
ATOM 1136 C C . GLU A 1 138 ? -34.335 1.707 38.374 1.00 92.00 138 GLU A C 1
ATOM 1138 O O . GLU A 1 138 ? -35.164 1.989 39.234 1.00 92.00 138 GLU A O 1
ATOM 1143 N N . LEU A 1 139 ? -33.386 0.789 38.572 1.00 92.12 139 LEU A N 1
ATOM 1144 C CA . LEU A 1 139 ? -33.260 0.041 39.818 1.00 92.12 139 LEU A CA 1
ATOM 1145 C C . LEU A 1 139 ? -32.999 0.974 41.012 1.00 92.12 139 LEU A C 1
ATOM 1147 O O . LEU A 1 139 ? -33.655 0.843 42.042 1.00 92.12 139 LEU A O 1
ATOM 1151 N N . PHE A 1 140 ? -32.095 1.950 40.881 1.00 90.00 140 PHE A N 1
ATOM 1152 C CA . PHE A 1 140 ? -31.854 2.958 41.919 1.00 90.00 140 PHE A CA 1
ATOM 1153 C C . PHE A 1 140 ? -33.083 3.829 42.183 1.00 90.00 140 PHE A C 1
ATOM 1155 O O . PHE A 1 140 ? -33.393 4.112 43.339 1.00 90.00 140 PHE A O 1
ATOM 1162 N N . THR A 1 141 ? -33.798 4.238 41.134 1.00 90.38 141 THR A N 1
ATOM 1163 C CA . THR A 1 141 ? -35.056 4.973 41.273 1.00 90.38 141 THR A CA 1
ATOM 1164 C C . THR A 1 141 ? -36.099 4.130 41.997 1.00 90.38 141 THR A C 1
ATOM 1166 O O . THR A 1 141 ? -36.728 4.635 42.917 1.00 90.38 141 THR A O 1
ATOM 1169 N N . LEU A 1 142 ? -36.234 2.843 41.669 1.00 93.06 142 LEU A N 1
ATOM 1170 C CA . LEU A 1 142 ? -37.141 1.925 42.355 1.00 93.06 142 LEU A CA 1
ATOM 1171 C C . LEU A 1 142 ? -36.778 1.786 43.837 1.00 93.06 142 LEU A C 1
ATOM 1173 O O . LEU A 1 142 ? -37.656 1.902 44.688 1.00 93.06 142 LEU A O 1
ATOM 1177 N N . TYR A 1 143 ? -35.493 1.606 44.158 1.00 90.44 143 TYR A N 1
ATOM 1178 C CA . TYR A 1 143 ? -35.025 1.590 45.544 1.00 90.44 143 TYR A CA 1
ATOM 1179 C C . TYR A 1 143 ? -35.388 2.881 46.276 1.00 90.44 143 TYR A C 1
ATOM 1181 O O . TYR A 1 143 ? -35.900 2.814 47.390 1.00 90.44 143 TYR A O 1
ATOM 1189 N N . LEU A 1 144 ? -35.173 4.046 45.662 1.00 88.12 144 LEU A N 1
ATOM 1190 C CA . LEU A 1 144 ? -35.541 5.331 46.253 1.00 88.12 144 LEU A CA 1
ATOM 1191 C C . LEU A 1 144 ? -37.061 5.472 46.419 1.00 88.12 144 LEU A C 1
ATOM 1193 O O . LEU A 1 144 ? -37.505 5.992 47.431 1.00 88.12 144 LEU A O 1
ATOM 1197 N N . CYS A 1 145 ? -37.866 4.997 45.469 1.00 87.50 145 CYS A N 1
ATOM 1198 C CA . CYS A 1 145 ? -39.326 5.064 45.546 1.00 87.50 145 CYS A CA 1
ATOM 1199 C C . CYS A 1 145 ? -39.909 4.126 46.610 1.00 87.50 145 CYS A C 1
ATOM 1201 O O . CYS A 1 145 ? -40.855 4.509 47.288 1.00 87.50 145 CYS A O 1
ATOM 1203 N N . ILE A 1 146 ? -39.361 2.916 46.760 1.00 88.25 146 ILE A N 1
ATOM 1204 C CA . ILE A 1 146 ? -39.817 1.944 47.766 1.00 88.25 146 ILE A CA 1
ATOM 1205 C C . ILE A 1 146 ? -39.347 2.367 49.153 1.00 88.25 146 ILE A C 1
ATOM 1207 O O . ILE A 1 146 ? -40.128 2.401 50.097 1.00 88.25 146 ILE A O 1
ATOM 1211 N N . SER A 1 147 ? -38.052 2.653 49.280 1.00 88.00 147 SER A N 1
ATOM 1212 C CA . SER A 1 147 ? -37.454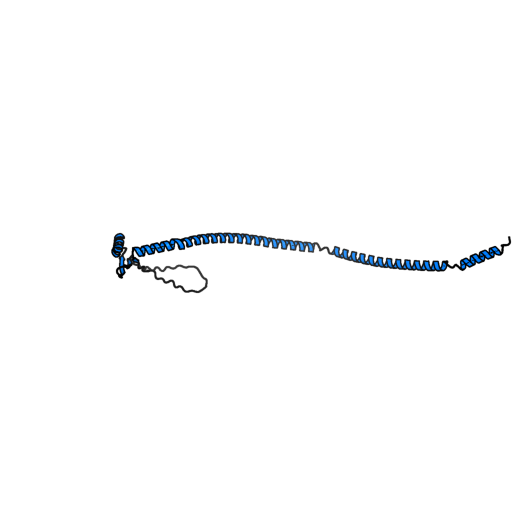 2.925 50.581 1.00 88.00 147 SER A CA 1
ATOM 1213 C C . SER A 1 147 ? -37.646 4.362 51.029 1.00 88.00 147 SER A C 1
ATOM 1215 O O . SER A 1 147 ? -37.471 4.628 52.203 1.00 88.00 147 SER A O 1
ATOM 1217 N N . LEU A 1 148 ? -37.920 5.306 50.122 1.00 86.94 148 LEU A N 1
ATOM 1218 C CA . LEU A 1 148 ? -37.979 6.747 50.400 1.00 86.94 148 LEU A CA 1
ATOM 1219 C C . LEU A 1 148 ? -36.738 7.299 51.135 1.00 86.94 148 LEU A C 1
ATOM 1221 O O . LEU A 1 148 ? -36.763 8.427 51.634 1.00 86.94 148 LEU A O 1
ATOM 1225 N N . ILE A 1 149 ? -35.652 6.516 51.186 1.00 89.44 149 ILE A N 1
ATOM 1226 C CA . ILE A 1 149 ? -34.405 6.827 51.874 1.00 89.44 149 ILE A CA 1
ATOM 1227 C C . ILE A 1 149 ? -33.465 7.505 50.887 1.00 89.44 149 ILE A C 1
ATOM 1229 O O . ILE A 1 149 ? -33.066 6.937 49.868 1.00 89.44 149 ILE A O 1
ATOM 1233 N N . LYS A 1 150 ? -33.012 8.699 51.253 1.00 88.50 150 LYS A N 1
ATOM 1234 C CA . LYS A 1 150 ? -31.838 9.341 50.678 1.00 88.50 150 LYS A CA 1
ATOM 1235 C C . LYS A 1 150 ? -30.660 9.154 51.630 1.00 88.50 150 LYS A C 1
ATOM 1237 O O . LYS A 1 150 ? -30.633 9.743 52.709 1.00 88.50 150 LYS A O 1
ATOM 1242 N N . TRP A 1 151 ? -29.692 8.338 51.232 1.00 88.44 151 TRP A N 1
ATOM 1243 C CA . TRP A 1 151 ? -28.478 8.099 52.012 1.00 88.44 151 TRP A CA 1
ATOM 1244 C C . TRP A 1 151 ? -27.562 9.326 51.997 1.00 88.44 151 TRP A C 1
ATOM 1246 O O . TRP A 1 151 ? -27.315 9.912 50.940 1.00 88.44 151 TRP A O 1
ATOM 1256 N N . ASN A 1 152 ? -27.037 9.694 53.163 1.00 85.75 152 ASN A N 1
ATOM 1257 C CA . ASN A 1 152 ? -25.980 10.688 53.279 1.00 85.75 152 ASN A CA 1
ATOM 1258 C C . ASN A 1 152 ? -24.641 9.978 53.103 1.00 85.75 152 ASN A C 1
ATOM 1260 O O . ASN A 1 152 ? -24.180 9.256 53.985 1.00 85.75 152 ASN A O 1
ATOM 1264 N N . ILE A 1 153 ? -24.019 10.189 51.949 1.00 79.44 153 ILE A N 1
ATOM 1265 C CA . ILE A 1 153 ? -22.668 9.708 51.689 1.00 79.44 153 ILE A CA 1
ATOM 1266 C C . ILE A 1 153 ? -21.718 10.789 52.202 1.00 79.44 153 ILE A C 1
ATOM 1268 O O . ILE A 1 153 ? -21.515 11.814 51.552 1.00 79.44 153 ILE A O 1
ATOM 1272 N N . SER A 1 154 ? -21.167 10.595 53.397 1.00 64.81 154 SER A N 1
ATOM 1273 C CA . SER A 1 154 ? -20.026 11.378 53.860 1.00 64.81 154 SER A CA 1
ATOM 1274 C C . SER A 1 154 ? -18.810 10.972 53.025 1.00 64.81 154 SER A C 1
ATOM 1276 O O . SER A 1 154 ? -18.204 9.926 53.244 1.00 64.81 154 SER A O 1
ATOM 1278 N N . ASN A 1 155 ? -18.455 11.788 52.032 1.00 46.41 155 ASN A N 1
ATOM 1279 C CA . ASN A 1 155 ? -17.209 11.618 51.290 1.00 46.41 155 ASN A CA 1
ATOM 1280 C C . ASN A 1 155 ? -16.028 11.815 52.255 1.00 46.41 155 ASN A C 1
ATOM 1282 O O . ASN A 1 155 ? -15.586 12.937 52.478 1.00 46.41 155 ASN A O 1
ATOM 1286 N N . SER A 1 156 ? -15.477 10.736 52.810 1.00 45.72 156 SER A N 1
AT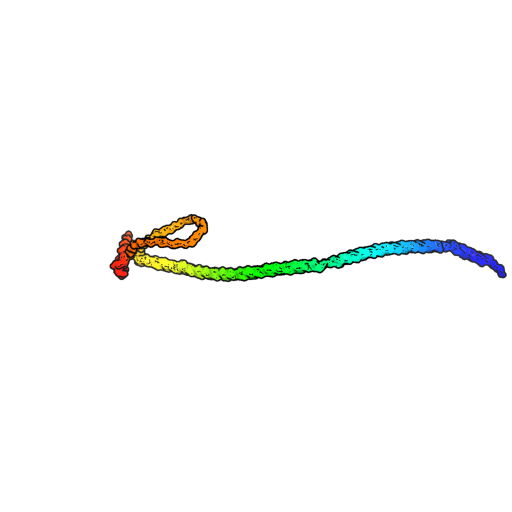OM 1287 C CA . SER A 1 156 ? -14.231 10.777 53.590 1.00 45.72 156 SER A CA 1
ATOM 1288 C C . SER A 1 156 ? -12.972 10.923 52.719 1.00 45.72 156 SER A C 1
ATOM 1290 O O . SER A 1 156 ? -11.855 10.764 53.201 1.00 45.72 156 SER A O 1
ATOM 1292 N N . THR A 1 157 ? -13.114 11.268 51.436 1.00 48.75 157 THR A N 1
ATOM 1293 C CA . THR A 1 157 ? -11.995 11.543 50.521 1.00 48.75 157 THR A CA 1
ATOM 1294 C C . THR A 1 157 ? -12.255 12.799 49.690 1.00 48.75 157 THR A C 1
ATOM 1296 O O . THR A 1 157 ? -12.423 12.766 48.476 1.00 48.75 157 THR A O 1
ATOM 1299 N N . GLY A 1 158 ? -12.254 13.950 50.363 1.00 43.09 158 GLY A N 1
ATOM 1300 C CA . GLY A 1 158 ? -12.011 15.240 49.721 1.00 43.09 158 GLY A CA 1
ATOM 1301 C C . GLY A 1 158 ? -10.528 15.391 49.373 1.00 43.09 158 GLY A C 1
ATOM 1302 O O . GLY A 1 158 ? -9.757 15.943 50.151 1.00 43.09 158 GLY A O 1
ATOM 1303 N N . LYS A 1 159 ? -10.118 14.888 48.207 1.00 43.25 159 LYS A N 1
ATOM 1304 C CA . LYS A 1 159 ? -9.067 15.533 47.412 1.00 43.25 159 LYS A CA 1
ATOM 1305 C C . LYS A 1 159 ? -9.740 16.007 46.137 1.00 43.25 159 LYS A C 1
ATOM 1307 O O . LYS A 1 159 ? -9.952 15.229 45.214 1.00 43.25 159 LYS A O 1
ATOM 1312 N N . GLU A 1 160 ? -10.124 17.276 46.152 1.00 39.44 160 GLU A N 1
ATOM 1313 C CA . GLU A 1 160 ? -10.448 18.041 44.956 1.00 39.44 160 GLU A CA 1
ATOM 1314 C C . GLU A 1 160 ? -9.245 17.950 44.010 1.00 39.44 160 GLU A C 1
ATOM 1316 O O . GLU A 1 160 ? -8.165 18.473 44.287 1.00 39.44 160 GLU A O 1
ATOM 1321 N N . SER A 1 161 ? -9.395 17.204 42.919 1.00 37.38 161 SER A N 1
ATOM 1322 C CA . SER A 1 161 ? -8.513 17.326 41.769 1.00 37.38 161 SER A CA 1
ATOM 1323 C C . SER A 1 161 ? -8.904 18.612 41.052 1.00 37.38 161 SER A C 1
ATOM 1325 O O . SER A 1 161 ? -9.941 18.657 40.391 1.00 37.38 161 SER A O 1
ATOM 1327 N N . ASN A 1 162 ? -8.088 19.649 41.241 1.00 37.38 162 ASN A N 1
ATOM 1328 C CA . ASN A 1 162 ? -8.095 20.848 40.416 1.00 37.38 162 ASN A CA 1
ATOM 1329 C C . ASN A 1 162 ? -7.993 20.453 38.940 1.00 37.38 162 ASN A C 1
ATOM 1331 O O . ASN A 1 162 ? -7.063 19.748 38.545 1.00 37.38 162 ASN A O 1
ATOM 1335 N N . ASP A 1 163 ? -8.948 20.937 38.159 1.00 37.91 163 ASP A N 1
ATOM 1336 C CA . ASP A 1 163 ? -8.841 21.074 36.717 1.00 37.91 163 ASP A CA 1
ATOM 1337 C C . ASP A 1 163 ? -8.371 22.508 36.453 1.00 37.91 163 ASP A C 1
ATOM 1339 O O . ASP A 1 163 ? -9.099 23.451 36.755 1.00 37.91 163 ASP A O 1
ATOM 1343 N N . ASP A 1 164 ? -7.126 22.669 36.001 1.00 35.25 164 ASP A N 1
ATOM 1344 C CA . ASP A 1 164 ? -6.747 23.769 35.112 1.00 35.25 164 ASP A CA 1
ATOM 1345 C C . ASP A 1 164 ? -5.369 23.502 34.475 1.00 35.25 164 ASP A C 1
ATO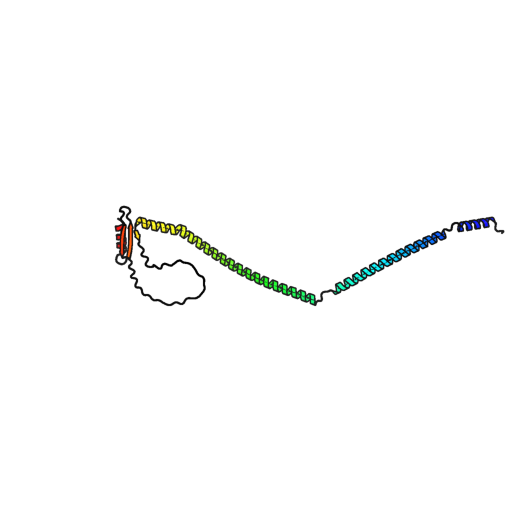M 1347 O O . ASP A 1 164 ? -4.312 23.635 35.086 1.00 35.25 164 ASP A O 1
ATOM 1351 N N . SER A 1 165 ? -5.430 23.033 33.231 1.00 41.81 165 SER A N 1
ATOM 1352 C CA . SER A 1 165 ? -4.705 23.516 32.048 1.00 41.81 165 SER A CA 1
ATOM 1353 C C . SER A 1 165 ? -3.261 24.068 32.160 1.00 41.81 165 SER A C 1
ATOM 1355 O O . SER A 1 165 ? -2.996 25.074 32.808 1.00 41.81 165 SER A O 1
ATOM 1357 N N . GLN A 1 166 ? -2.412 23.525 31.265 1.00 39.81 166 GLN A N 1
ATOM 1358 C CA . GLN A 1 166 ? -1.157 24.050 30.673 1.00 39.81 166 GLN A CA 1
ATOM 1359 C C . GLN A 1 166 ? 0.183 23.790 31.396 1.00 39.81 166 GLN A C 1
ATOM 1361 O O . GLN A 1 166 ? 0.553 24.509 32.320 1.00 39.81 166 GLN A O 1
ATOM 1366 N N . LYS A 1 167 ? 1.016 22.903 30.823 1.00 37.97 167 LYS A N 1
ATOM 1367 C CA . LYS A 1 167 ? 2.188 23.247 29.977 1.00 37.97 167 LYS A CA 1
ATOM 1368 C C . LYS A 1 167 ? 3.013 22.002 29.618 1.00 37.97 167 LYS A C 1
ATOM 1370 O O . LYS A 1 167 ? 3.142 21.091 30.427 1.00 37.97 167 LYS A O 1
ATOM 1375 N N . ASP A 1 168 ? 3.544 22.018 28.399 1.00 42.69 168 ASP A N 1
ATOM 1376 C CA . ASP A 1 168 ? 4.631 21.164 27.919 1.00 42.69 168 ASP A CA 1
ATOM 1377 C C . ASP A 1 168 ? 5.862 21.258 28.838 1.00 42.69 168 ASP A C 1
ATOM 1379 O O . ASP A 1 168 ? 6.195 22.350 29.300 1.00 42.69 168 ASP A O 1
ATOM 1383 N N . ASP A 1 169 ? 6.493 20.118 29.128 1.00 39.28 169 ASP A N 1
ATOM 1384 C CA . ASP A 1 169 ? 7.913 19.832 28.863 1.00 39.28 169 ASP A CA 1
ATOM 1385 C C . ASP A 1 169 ? 8.334 18.512 29.544 1.00 39.28 169 ASP A C 1
ATOM 1387 O O . ASP A 1 169 ? 7.777 18.083 30.556 1.00 39.28 169 ASP A O 1
ATOM 1391 N N . ASP A 1 170 ? 9.301 17.852 28.912 1.00 42.12 170 ASP A N 1
ATOM 1392 C CA . ASP A 1 170 ? 9.906 16.566 29.252 1.00 42.12 170 ASP A CA 1
ATOM 1393 C C . ASP A 1 170 ? 10.404 16.429 30.711 1.00 42.12 170 ASP A C 1
ATOM 1395 O O . ASP A 1 170 ? 10.750 17.419 31.352 1.00 42.12 170 ASP A O 1
ATOM 1399 N N . ILE A 1 171 ? 10.578 15.163 31.145 1.00 39.50 171 ILE A N 1
ATOM 1400 C CA . ILE A 1 171 ? 11.685 14.607 31.972 1.00 39.50 171 ILE A CA 1
ATOM 1401 C C . ILE A 1 171 ? 11.239 13.659 33.119 1.00 39.50 171 ILE A C 1
ATOM 1403 O O . ILE A 1 171 ? 10.603 14.035 34.095 1.00 39.50 171 ILE A O 1
ATOM 1407 N N . GLU A 1 172 ? 11.675 12.404 32.941 1.00 34.16 172 GLU A N 1
ATOM 1408 C CA . GLU A 1 172 ? 12.201 11.410 33.899 1.00 34.16 172 GLU A CA 1
ATOM 1409 C C . GLU A 1 172 ? 11.368 10.801 35.050 1.00 34.16 172 GLU A C 1
ATOM 1411 O O . GLU A 1 172 ? 10.949 11.420 36.019 1.00 34.16 172 GLU A O 1
ATOM 1416 N N . MET A 1 173 ? 11.259 9.468 34.939 1.00 42.41 173 MET A N 1
ATOM 1417 C CA . MET A 1 173 ? 11.664 8.449 35.923 1.00 42.41 173 MET A CA 1
ATOM 1418 C C . MET A 1 173 ? 11.595 8.824 37.415 1.00 42.41 173 MET A C 1
ATOM 1420 O O . MET A 1 173 ? 12.488 9.433 37.990 1.00 42.41 173 MET A O 1
ATOM 1424 N N . LYS A 1 174 ? 10.538 8.282 38.030 1.00 37.16 174 LYS A N 1
ATOM 1425 C CA . LYS A 1 174 ? 10.418 7.779 39.406 1.00 37.16 174 LYS A CA 1
ATOM 1426 C C . LYS A 1 174 ? 11.727 7.706 40.203 1.00 37.16 174 LYS A C 1
ATOM 1428 O O . LYS A 1 174 ? 12.589 6.901 39.872 1.00 37.16 174 LYS A O 1
ATOM 1433 N N . ASP A 1 175 ? 11.703 8.312 41.389 1.00 35.53 175 ASP A N 1
ATOM 1434 C CA . ASP A 1 175 ? 12.144 7.596 42.579 1.00 35.53 175 ASP A CA 1
ATOM 1435 C C . ASP A 1 175 ? 11.247 7.847 43.790 1.00 35.53 175 ASP A C 1
ATOM 1437 O O . ASP A 1 175 ? 10.700 8.922 44.032 1.00 35.53 175 ASP A O 1
ATOM 1441 N N . ASN A 1 176 ? 11.042 6.743 44.490 1.00 38.03 176 ASN A N 1
ATOM 1442 C CA . ASN A 1 176 ? 10.032 6.483 45.490 1.00 38.03 176 ASN A CA 1
ATOM 1443 C C . ASN A 1 176 ? 10.639 6.771 46.871 1.00 38.03 176 ASN A C 1
ATOM 1445 O O . ASN A 1 176 ? 11.664 6.192 47.229 1.00 38.03 176 ASN A O 1
ATOM 1449 N N . SER A 1 177 ? 10.010 7.617 47.684 1.00 35.16 177 SER A N 1
ATOM 1450 C CA . SER A 1 177 ? 10.303 7.655 49.119 1.00 35.16 177 SER A CA 1
ATOM 1451 C C . SER A 1 177 ? 9.044 7.884 49.935 1.00 35.16 177 SER A C 1
ATOM 1453 O O . SER A 1 177 ? 8.458 8.963 49.953 1.00 35.16 177 SER A O 1
ATOM 1455 N N . ASN A 1 178 ? 8.659 6.782 50.582 1.00 39.75 178 ASN A N 1
ATOM 1456 C CA . ASN A 1 178 ? 7.946 6.662 51.845 1.00 39.75 178 ASN A CA 1
ATOM 1457 C C . ASN A 1 178 ? 7.634 7.986 52.543 1.00 39.75 178 ASN A C 1
ATOM 1459 O O . ASN A 1 178 ? 8.529 8.628 53.092 1.00 39.75 178 ASN A O 1
ATOM 1463 N N . ASN A 1 179 ? 6.343 8.273 52.698 1.00 31.67 179 ASN A N 1
ATOM 1464 C CA . ASN A 1 179 ? 5.895 8.977 53.885 1.00 31.67 179 ASN A CA 1
ATOM 1465 C C . ASN A 1 179 ? 4.778 8.179 54.556 1.00 31.67 179 ASN A C 1
ATOM 1467 O O . ASN A 1 179 ? 3.641 8.108 54.090 1.00 31.67 179 ASN A O 1
ATOM 1471 N N . ASN A 1 180 ? 5.184 7.504 55.625 1.00 40.06 180 ASN A N 1
ATOM 1472 C CA . ASN A 1 180 ? 4.377 6.647 56.465 1.00 40.06 180 ASN A CA 1
ATOM 1473 C C . ASN A 1 180 ? 3.591 7.555 57.422 1.00 40.06 180 ASN A C 1
ATOM 1475 O O . ASN A 1 180 ? 4.082 7.892 58.496 1.00 40.06 180 ASN A O 1
ATOM 1479 N N . ASN A 1 181 ? 2.397 7.992 57.020 1.00 32.53 181 ASN A N 1
ATOM 1480 C CA . ASN A 1 181 ? 1.472 8.676 57.920 1.00 32.53 181 ASN A CA 1
ATOM 1481 C C . ASN A 1 181 ? 0.404 7.686 58.386 1.00 32.53 181 ASN A C 1
ATOM 1483 O O . ASN A 1 181 ? -0.606 7.461 57.720 1.00 32.53 181 ASN A O 1
ATOM 1487 N N . ASN A 1 182 ? 0.659 7.110 59.563 1.00 38.53 182 ASN A N 1
ATOM 1488 C CA . ASN A 1 182 ? -0.352 6.506 60.421 1.00 38.53 182 ASN A CA 1
ATOM 1489 C C . ASN A 1 182 ? -1.395 7.575 60.772 1.00 38.53 182 ASN A C 1
ATOM 1491 O O . ASN A 1 182 ? -1.224 8.322 61.733 1.00 38.53 182 ASN A O 1
ATOM 1495 N N . ASN A 1 183 ? -2.485 7.626 60.012 1.00 31.14 183 ASN A N 1
ATOM 1496 C CA . ASN A 1 183 ? -3.733 8.198 60.493 1.00 31.14 183 ASN A CA 1
ATOM 1497 C C . ASN A 1 183 ? -4.655 7.044 60.874 1.00 31.14 183 ASN A C 1
ATOM 1499 O O . ASN A 1 183 ? -5.179 6.336 60.014 1.00 31.14 183 ASN A O 1
ATOM 1503 N N . ASN A 1 184 ? -4.837 6.874 62.185 1.00 39.88 184 ASN A N 1
ATOM 1504 C CA . ASN A 1 184 ? -5.965 6.160 62.767 1.00 39.88 184 ASN A CA 1
ATOM 1505 C C . ASN A 1 184 ? -7.260 6.819 62.274 1.00 39.88 184 ASN A C 1
ATOM 1507 O O . ASN A 1 184 ? -7.783 7.736 62.906 1.00 39.88 184 ASN A O 1
ATOM 1511 N N . ASN A 1 185 ? -7.780 6.354 61.141 1.00 34.69 185 ASN A N 1
ATOM 1512 C CA . ASN A 1 185 ? -9.169 6.579 60.790 1.00 34.69 185 ASN A CA 1
ATOM 1513 C C . ASN A 1 185 ? -9.994 5.588 61.605 1.00 34.69 185 ASN A C 1
ATOM 1515 O O . ASN A 1 185 ? -10.097 4.412 61.259 1.00 34.69 185 ASN A O 1
ATOM 1519 N N . ASN A 1 186 ? -10.599 6.079 62.684 1.00 42.34 186 ASN A N 1
ATOM 1520 C CA . ASN A 1 186 ? -11.810 5.472 63.214 1.00 42.34 186 ASN A CA 1
ATOM 1521 C C . ASN A 1 186 ? -12.878 5.566 62.113 1.00 42.34 186 ASN A C 1
ATOM 1523 O O . ASN A 1 186 ? -13.632 6.535 62.048 1.00 42.34 186 ASN A O 1
ATOM 1527 N N . ASN A 1 187 ? -12.901 4.582 61.213 1.00 46.88 187 ASN A N 1
ATOM 1528 C CA . ASN A 1 187 ? -14.020 4.334 60.315 1.00 46.88 187 ASN A CA 1
ATOM 1529 C C . ASN A 1 187 ? -15.177 3.840 61.179 1.00 46.88 187 ASN A C 1
ATOM 1531 O O . ASN A 1 187 ? -15.392 2.642 61.317 1.00 46.88 187 ASN A O 1
ATOM 1535 N N . SER A 1 188 ? -15.906 4.756 61.803 1.00 55.88 188 SER A N 1
ATOM 1536 C CA . SER A 1 188 ? -17.230 4.418 62.298 1.00 55.88 188 SER A CA 1
ATOM 1537 C C . SER A 1 188 ? -18.077 4.062 61.071 1.00 55.88 188 SER A C 1
ATOM 1539 O O . SER A 1 188 ? -18.307 4.947 60.239 1.00 55.88 188 SER A O 1
ATOM 1541 N N . ASN A 1 189 ? -18.513 2.803 60.928 1.00 74.38 189 ASN A N 1
ATOM 1542 C CA . ASN A 1 189 ? -19.446 2.361 59.880 1.00 74.38 189 ASN A CA 1
ATOM 1543 C C . ASN A 1 189 ? -20.858 2.901 60.162 1.00 74.38 189 ASN A C 1
ATOM 1545 O O . ASN A 1 189 ? -21.849 2.176 60.221 1.00 74.38 189 ASN A O 1
ATOM 1549 N N . ILE A 1 190 ? -20.957 4.205 60.383 1.00 78.69 190 ILE A N 1
ATOM 1550 C CA . ILE A 1 190 ? -22.209 4.879 60.649 1.00 78.69 190 ILE A CA 1
ATOM 1551 C C . ILE A 1 190 ? -22.877 5.135 59.309 1.00 78.69 190 ILE A C 1
ATOM 1553 O O . ILE A 1 190 ? -22.385 5.900 58.479 1.00 78.69 190 ILE A O 1
ATOM 1557 N N . ILE A 1 191 ? -24.032 4.515 59.123 1.00 84.06 191 ILE A N 1
ATOM 1558 C CA . ILE A 1 191 ? -24.892 4.745 57.979 1.00 84.06 191 ILE A CA 1
ATOM 1559 C C . ILE A 1 191 ? -25.935 5.781 58.387 1.00 84.06 191 ILE A C 1
ATOM 1561 O O . ILE A 1 191 ? -26.678 5.601 59.350 1.00 84.06 191 ILE A O 1
ATOM 1565 N N . SER A 1 192 ? -25.998 6.888 57.655 1.00 87.25 192 SER A N 1
ATOM 1566 C CA . SER A 1 192 ? -26.958 7.960 57.918 1.00 87.25 192 SER A CA 1
ATOM 1567 C C . SER A 1 192 ? -27.736 8.324 56.662 1.00 87.25 192 SER A C 1
ATOM 1569 O O . SER A 1 192 ? -27.288 8.101 55.534 1.00 87.25 192 SER A O 1
ATOM 1571 N N . GLY A 1 193 ? -28.927 8.877 56.848 1.00 88.50 193 GLY A N 1
ATOM 1572 C CA . GLY A 1 193 ? -29.790 9.250 55.741 1.00 88.50 193 GLY A CA 1
ATOM 1573 C C . GLY A 1 193 ? -31.046 9.979 56.185 1.00 88.50 193 GLY A C 1
ATOM 1574 O O . GLY A 1 193 ? -31.235 10.306 57.359 1.00 88.50 193 GLY A O 1
ATOM 1575 N N . ILE A 1 194 ? -31.890 10.262 55.203 1.00 87.62 194 ILE A N 1
ATOM 1576 C CA . ILE A 1 194 ? -33.141 10.997 55.361 1.00 87.62 194 ILE A CA 1
ATOM 1577 C C . ILE A 1 194 ? -34.255 10.184 54.718 1.00 87.62 194 ILE A C 1
ATOM 1579 O O . ILE A 1 194 ? -34.120 9.776 53.568 1.00 87.62 194 ILE A O 1
ATOM 1583 N N . ILE A 1 195 ? -35.366 9.996 55.422 1.00 87.31 195 ILE A N 1
ATOM 1584 C CA . ILE A 1 195 ? -36.593 9.409 54.878 1.00 87.31 195 ILE A CA 1
ATOM 1585 C C . ILE A 1 195 ? -37.585 10.532 54.592 1.00 87.31 195 ILE A C 1
ATOM 1587 O O . ILE A 1 195 ? -37.930 11.308 55.487 1.00 87.31 195 ILE A O 1
ATOM 1591 N N . SER A 1 196 ? -38.031 10.635 53.341 1.00 81.50 196 SER A N 1
ATOM 1592 C CA . SER A 1 196 ? -39.033 11.621 52.916 1.00 81.50 196 SER A CA 1
ATOM 1593 C C . SER A 1 196 ? -40.410 10.976 52.829 1.00 81.50 196 SER A C 1
ATOM 1595 O O . SER A 1 196 ? -40.689 10.242 51.886 1.00 81.50 196 SER A O 1
ATOM 1597 N N . LYS A 1 197 ? -41.287 11.258 53.800 1.00 79.31 197 LYS A N 1
ATOM 1598 C CA . LYS A 1 197 ? -42.679 10.786 53.768 1.00 79.31 197 LYS A CA 1
ATOM 1599 C C . LYS A 1 197 ? -43.546 11.758 52.955 1.00 79.31 197 LYS A C 1
ATOM 1601 O O . LYS A 1 197 ? -43.649 12.917 53.366 1.00 79.31 197 LYS A O 1
ATOM 1606 N N . PRO A 1 198 ? -44.187 11.320 51.856 1.00 67.56 198 PRO A N 1
ATOM 1607 C CA . PRO A 1 198 ? -44.973 12.206 50.993 1.00 67.56 198 PRO A CA 1
ATOM 1608 C C . PRO A 1 198 ? -46.181 12.825 51.713 1.00 67.56 198 PRO A C 1
ATOM 1610 O O . PRO A 1 198 ? -46.517 13.973 51.450 1.00 67.56 198 PRO A O 1
ATOM 1613 N N . ASP A 1 199 ? -46.769 12.120 52.684 1.00 69.00 199 ASP A N 1
ATOM 1614 C CA . ASP A 1 199 ? -48.025 12.537 53.326 1.00 69.00 199 ASP A CA 1
ATOM 1615 C C . ASP A 1 199 ? -47.862 13.519 54.498 1.00 69.00 199 ASP A C 1
ATOM 1617 O O . ASP A 1 199 ? -48.854 14.032 55.014 1.00 69.00 199 ASP A O 1
ATOM 1621 N N . LYS A 1 200 ? -46.637 13.750 54.993 1.00 63.41 200 LYS A N 1
ATOM 1622 C CA . LYS A 1 200 ? -46.421 14.452 56.277 1.00 63.41 200 LYS A CA 1
ATOM 1623 C C . LYS A 1 200 ? -45.558 15.713 56.198 1.00 63.41 200 LYS A C 1
ATOM 1625 O O . LYS A 1 200 ? -45.332 16.303 57.250 1.00 63.41 200 LYS A O 1
ATOM 1630 N N . GLU A 1 201 ? -45.042 16.097 55.023 1.00 65.00 201 GLU A N 1
ATOM 1631 C CA . GLU A 1 201 ? -44.048 17.187 54.827 1.00 65.00 201 GLU A CA 1
ATOM 1632 C C . GLU A 1 201 ? -42.856 17.156 55.816 1.00 65.00 201 GLU A C 1
ATOM 1634 O O . GLU A 1 201 ? -42.111 18.122 55.970 1.00 65.00 201 GLU A O 1
ATOM 1639 N N . LYS A 1 202 ? -42.643 16.029 56.505 1.00 72.81 202 LYS A N 1
ATOM 1640 C CA . LYS A 1 202 ? -41.635 15.860 57.549 1.00 72.81 202 LYS A CA 1
ATOM 1641 C C . LYS A 1 202 ? -40.576 14.894 57.054 1.00 72.81 202 LYS A C 1
ATOM 1643 O O . LYS A 1 202 ? -40.867 13.739 56.747 1.00 72.81 202 LYS A O 1
ATOM 1648 N N . MET A 1 203 ? -39.346 15.388 57.008 1.00 80.00 203 MET A N 1
ATOM 1649 C CA . MET A 1 203 ? -38.158 14.586 56.755 1.00 80.00 203 MET A CA 1
ATOM 1650 C C . MET A 1 203 ? -37.675 13.980 58.073 1.00 80.00 203 MET A C 1
ATOM 1652 O O . MET A 1 203 ? -37.479 14.702 59.051 1.00 80.00 203 MET A O 1
ATOM 1656 N N . VAL A 1 204 ? -37.503 12.659 58.111 1.00 84.44 204 VAL A N 1
ATOM 1657 C CA . VAL A 1 204 ? -36.986 11.951 59.290 1.00 84.44 204 VAL A CA 1
ATOM 1658 C C . VAL A 1 204 ? -35.525 11.608 59.042 1.00 84.44 204 VAL A C 1
ATOM 1660 O O . VAL A 1 204 ? -35.206 10.858 58.122 1.00 84.44 204 VAL A O 1
ATOM 1663 N N . HIS A 1 205 ? -34.638 12.176 59.852 1.00 86.56 205 HIS A N 1
ATOM 1664 C CA . HIS A 1 205 ? -33.221 11.828 59.841 1.00 86.56 205 HIS A CA 1
ATOM 1665 C C . HIS A 1 205 ? -32.988 10.567 60.669 1.00 86.56 205 HIS A C 1
ATOM 1667 O O . HIS A 1 205 ? -33.542 10.438 61.761 1.00 86.56 205 HIS A O 1
ATOM 1673 N N . PHE A 1 206 ? -32.142 9.668 60.174 1.00 87.44 206 PHE A N 1
ATOM 1674 C CA . PHE A 1 206 ? -31.680 8.512 60.935 1.00 87.44 206 PHE A CA 1
ATOM 1675 C C . PHE A 1 206 ? -30.158 8.395 60.865 1.00 87.44 206 PHE A C 1
ATOM 1677 O O . PHE A 1 206 ? -29.514 8.813 59.896 1.00 87.44 206 PHE A O 1
ATOM 1684 N N . GLN A 1 207 ? -29.596 7.801 61.909 1.00 87.00 207 GLN A N 1
ATOM 1685 C CA . GLN A 1 207 ? -28.186 7.477 62.022 1.00 87.00 207 GLN A CA 1
ATOM 1686 C C . GLN A 1 207 ? -28.093 6.120 62.710 1.00 87.00 207 GLN A C 1
ATOM 1688 O O . GLN A 1 207 ? -28.549 5.960 63.839 1.00 87.00 207 GLN A O 1
ATOM 1693 N N . LEU A 1 208 ? -27.551 5.145 61.996 1.00 83.44 208 LEU A N 1
ATOM 1694 C CA . LEU A 1 208 ? -27.387 3.776 62.449 1.00 83.44 208 LEU A CA 1
ATOM 1695 C C . LEU A 1 208 ? -25.904 3.466 62.484 1.00 83.44 208 LEU A C 1
ATOM 1697 O O . LEU A 1 208 ? -25.197 3.710 61.511 1.00 83.44 208 LEU A O 1
ATOM 1701 N N . ASP A 1 209 ? -25.438 2.929 63.597 1.00 81.88 209 ASP A N 1
ATOM 1702 C CA . ASP A 1 209 ? -24.100 2.373 63.676 1.00 81.88 209 ASP A CA 1
ATOM 1703 C C . ASP A 1 209 ? -24.165 0.901 63.252 1.00 81.88 209 ASP A C 1
ATOM 1705 O O . ASP A 1 209 ? -24.841 0.075 63.871 1.00 81.88 209 ASP A O 1
ATOM 1709 N N . TYR A 1 210 ? -23.538 0.598 62.117 1.00 77.31 210 TYR A N 1
ATOM 1710 C CA . TYR A 1 210 ? -23.605 -0.724 61.503 1.00 77.31 210 TYR A CA 1
ATOM 1711 C C . TYR A 1 210 ? -22.881 -1.788 62.335 1.00 77.31 210 TYR A C 1
ATOM 1713 O O . TYR A 1 210 ? -23.228 -2.962 62.233 1.00 77.31 210 TYR A O 1
ATOM 1721 N N . ASP A 1 211 ? -21.911 -1.385 63.162 1.00 78.94 211 ASP A N 1
ATOM 1722 C CA . ASP A 1 211 ? -21.080 -2.312 63.931 1.00 78.94 211 ASP A CA 1
ATOM 1723 C C . ASP A 1 211 ? -21.700 -2.679 65.293 1.00 78.94 211 ASP A C 1
ATOM 1725 O O . ASP A 1 211 ? -21.358 -3.716 65.864 1.00 78.94 211 ASP A O 1
ATOM 1729 N N . SER A 1 212 ? -22.624 -1.864 65.821 1.00 78.62 212 SER A N 1
ATOM 1730 C CA . SER A 1 212 ? -23.257 -2.095 67.131 1.00 78.62 212 SER A CA 1
ATOM 1731 C C . SER A 1 212 ? -24.581 -2.859 67.076 1.00 78.62 212 SER A C 1
ATOM 1733 O O . SER A 1 212 ? -24.939 -3.507 68.059 1.00 78.62 212 SER A O 1
ATOM 1735 N N . ASN A 1 213 ? -25.279 -2.844 65.940 1.00 77.69 213 ASN A N 1
ATOM 1736 C CA . ASN A 1 213 ? -26.564 -3.522 65.756 1.00 77.69 213 ASN A CA 1
ATOM 1737 C C . ASN A 1 213 ? -26.455 -4.663 64.740 1.00 77.69 213 ASN A C 1
ATOM 1739 O O . ASN A 1 213 ? -25.709 -4.579 63.763 1.00 77.69 213 ASN A O 1
ATOM 1743 N N . SER A 1 214 ? -27.259 -5.716 64.901 1.00 85.38 214 SER A N 1
ATOM 1744 C CA . SER A 1 214 ? -27.327 -6.767 63.884 1.00 85.38 214 SER A CA 1
ATOM 1745 C C . SER A 1 214 ? -27.912 -6.231 62.570 1.00 85.38 214 SER A C 1
ATOM 1747 O O . SER A 1 214 ? -28.739 -5.315 62.546 1.00 85.38 214 SER A O 1
ATOM 1749 N N . HIS A 1 215 ? -27.530 -6.841 61.442 1.00 82.69 215 HIS A N 1
ATOM 1750 C CA . HIS A 1 215 ? -28.061 -6.459 60.129 1.00 82.69 215 HIS A CA 1
ATOM 1751 C C . HIS A 1 215 ? -29.600 -6.490 60.090 1.00 82.69 215 HIS A C 1
ATOM 1753 O O . HIS A 1 215 ? -30.226 -5.612 59.501 1.00 82.69 215 HIS A O 1
ATOM 1759 N N . PHE A 1 216 ? -30.212 -7.461 60.773 1.00 88.19 216 PHE A N 1
ATOM 1760 C CA . PHE A 1 216 ? -31.663 -7.600 60.866 1.00 88.19 216 PHE A CA 1
ATOM 1761 C C . PHE A 1 216 ? -32.322 -6.466 61.668 1.00 88.19 216 PHE A C 1
ATOM 1763 O O . PHE A 1 216 ? -33.335 -5.923 61.231 1.00 88.19 216 PHE A O 1
ATOM 1770 N N . GLU A 1 217 ? -31.741 -6.062 62.801 1.00 86.38 217 GLU A N 1
ATOM 1771 C CA . GLU A 1 217 ? -32.241 -4.932 63.599 1.00 86.38 217 GLU A CA 1
ATOM 1772 C C . GLU A 1 217 ? -32.143 -3.614 62.830 1.00 86.38 217 GLU A C 1
ATOM 1774 O O . GLU A 1 217 ? -33.099 -2.841 62.819 1.00 86.38 217 GLU A O 1
ATOM 1779 N N . ASN A 1 218 ? -31.035 -3.397 62.115 1.00 85.56 218 ASN A N 1
ATOM 1780 C CA . ASN A 1 218 ? -30.854 -2.225 61.259 1.00 85.56 218 ASN A CA 1
ATOM 1781 C C . ASN A 1 218 ? -31.906 -2.171 60.139 1.00 85.56 218 ASN A C 1
ATOM 1783 O O . ASN A 1 218 ? -32.504 -1.123 59.901 1.00 85.56 218 ASN A O 1
ATOM 1787 N N . VAL A 1 219 ? -32.180 -3.301 59.478 1.00 86.19 219 VAL A N 1
ATOM 1788 C CA . VAL A 1 219 ? -33.207 -3.391 58.428 1.00 86.19 219 VAL A CA 1
ATOM 1789 C C . VAL A 1 219 ? -34.608 -3.152 58.997 1.00 86.19 219 VAL A C 1
ATOM 1791 O O . VAL A 1 219 ? -35.350 -2.342 58.444 1.00 86.19 219 VAL A O 1
ATOM 1794 N N . ASN A 1 220 ? -34.970 -3.788 60.115 1.00 86.94 220 ASN A N 1
ATOM 1795 C CA . ASN A 1 220 ? -36.275 -3.580 60.750 1.00 86.94 220 ASN A CA 1
ATOM 1796 C C . ASN A 1 220 ? -36.466 -2.137 61.217 1.00 86.94 220 ASN A C 1
ATOM 1798 O O . ASN A 1 220 ? -37.557 -1.590 61.067 1.00 86.94 220 ASN A O 1
ATOM 1802 N N . HIS A 1 221 ? -35.415 -1.502 61.742 1.00 85.81 221 HIS A N 1
ATOM 1803 C CA . HIS A 1 221 ? -35.475 -0.097 62.121 1.00 85.81 221 HIS A CA 1
ATOM 1804 C C . HIS A 1 221 ? -35.783 0.785 60.906 1.00 85.81 221 HIS A C 1
ATOM 1806 O O . HIS A 1 221 ? -36.718 1.579 60.954 1.00 85.81 221 HIS A O 1
ATOM 1812 N N . LEU A 1 222 ? -35.079 0.590 59.787 1.00 86.69 222 LEU A N 1
ATOM 1813 C CA . LEU A 1 222 ? -35.325 1.342 58.551 1.00 86.69 222 LEU A CA 1
ATOM 1814 C C . LEU A 1 222 ? -36.745 1.141 58.005 1.00 86.69 222 LEU A C 1
ATOM 1816 O O . LEU A 1 222 ? -37.374 2.115 57.601 1.00 86.69 222 LEU A O 1
ATOM 1820 N N . TRP A 1 223 ? -37.277 -0.085 58.036 1.00 86.44 223 TRP A N 1
ATOM 1821 C CA . TRP A 1 223 ? -38.660 -0.350 57.621 1.00 86.44 223 TRP A CA 1
ATOM 1822 C C . TRP A 1 223 ? -39.695 0.247 58.579 1.00 86.44 223 TRP A C 1
ATOM 1824 O O . TRP A 1 223 ? -40.683 0.808 58.118 1.00 86.44 223 TRP A O 1
ATOM 1834 N N . SER A 1 224 ? -39.448 0.229 59.892 1.00 85.88 224 SER A N 1
ATOM 1835 C CA . SER A 1 224 ? -40.337 0.879 60.869 1.00 85.88 224 SER A CA 1
ATOM 1836 C C . SER A 1 224 ? -40.413 2.396 60.683 1.00 85.88 224 SER A C 1
ATOM 1838 O O . SER A 1 224 ? -41.423 3.021 60.993 1.00 85.88 224 SER A O 1
ATOM 1840 N N . LEU A 1 225 ? -39.353 3.005 60.139 1.00 83.12 225 LEU A N 1
ATOM 1841 C CA . LEU A 1 225 ? -39.345 4.425 59.809 1.00 83.12 225 LEU A CA 1
ATOM 1842 C C . LEU A 1 225 ? -40.165 4.738 58.552 1.00 83.12 225 LEU A C 1
ATOM 1844 O O . LEU A 1 225 ? -40.437 5.917 58.321 1.00 83.12 225 LEU A O 1
ATOM 1848 N N . LEU A 1 226 ? -40.572 3.736 57.763 1.00 79.19 226 LEU A N 1
ATOM 1849 C CA . LEU A 1 226 ? -41.402 3.910 56.568 1.00 79.19 226 LEU A CA 1
ATOM 1850 C C . LEU A 1 226 ? -42.905 3.855 56.853 1.00 79.19 226 LEU A C 1
ATOM 1852 O O . LEU A 1 226 ? -43.637 4.623 56.228 1.00 79.19 226 LEU A O 1
ATOM 1856 N N . GLU A 1 227 ? -43.337 3.041 57.819 1.00 71.81 227 GLU A N 1
ATOM 1857 C CA . GLU A 1 227 ? -44.723 2.989 58.336 1.00 71.81 227 GLU A CA 1
ATOM 1858 C C . GLU A 1 227 ? -45.160 4.313 59.003 1.00 71.81 227 GLU A C 1
ATOM 1860 O O . GLU A 1 227 ? -46.322 4.743 58.823 1.00 71.81 227 GLU A O 1
#

Radius of gyration: 67.62 Å; Cα contacts (8 Å, |Δi|>4): 75; chains: 1; bounding box: 87×33×203 Å

Foldseek 3Di:
DPDPVVVVVVVVVVVVVVVVPPVVVVVVVVVVVVVVVVVVVVVVVVVVVVVVVVVVVVVVVVVVVVVVPPPPVVNVVVVVVVVVVVVVVVVVVVVVVVVVVVVVVVVVVVVVVVVVVVVVVVVVVVCCVPPVVVVVVVVVVVCCVVLQKDWDDPPPDPPPDDDDDDDDDDDDDDDDDDDDDDDPPPPQVKTKTWHDDPPPNDIDIDIDRPVPDDPVVVVVVSVVVHD

Solvent-accessible surface area (backbone atoms only — not comparable to full-atom values): 13578 Å² total; per-residue (Å²): 132,82,80,58,72,64,62,55,49,52,54,50,52,54,53,48,50,60,63,69,61,62,55,64,61,60,50,52,52,50,51,51,50,52,50,51,53,50,51,52,51,51,53,51,50,53,52,52,49,53,51,51,52,50,51,53,49,52,51,50,55,50,51,55,56,55,65,70,60,58,72,52,71,65,56,53,49,52,54,50,51,51,52,52,51,51,51,51,54,50,49,54,51,50,56,50,52,54,49,52,50,53,52,53,52,51,51,53,53,50,53,53,52,51,52,52,55,51,53,54,50,49,55,52,48,50,47,40,63,71,48,50,49,52,52,50,50,50,52,50,50,48,50,36,69,74,62,30,50,48,72,56,80,80,73,92,72,84,71,83,78,83,87,78,88,88,79,91,77,90,86,82,84,89,83,89,76,89,80,88,77,89,70,88,72,82,77,72,60,59,50,35,33,37,34,60,46,87,91,67,86,47,72,46,76,52,77,44,55,59,85,82,45,56,73,65,56,54,51,51,51,57,53,61,74,68,114

Sequence (227 aa):
MEVDTEDLLLVVDEVKTSFLNNLEIPNVTTAQSMHNDITALFNAQQSQLDIVVKDMTQRLIGFEKEMKREDSDEVHTKKLNHYQEQKRSIQINIDKLEHDIIEMKKSLALTKQDIQQLREKEIQLEKQKNQLIPYKRELFTLYLCISLIKWNISNSTGKESNDDSQKDDDIEMKDNSNNNNNNNNNNSNIISGIISKPDKEKMVHFQLDYDSNSHFENVNHLWSLLE

Mean predicted aligned error: 19.95 Å

Organism: Cavenderia fasciculata (NCBI:txid261658)

Secondary structure (DSSP, 8-state):
-PPPHHHHHHHHHHHHHHHH---HHHHHHHHHHHHHHHHHHHHHHHHHHHHHHHHHHHHHHHHHHHHTTPPPHHHHHHHHHHHHHHHHHHHHHHHHHHHHHHHHHHHHHHHHHHHHHHHHHHHHHHHIIIIIHHHHHHHHHHHHHHH-EEEE---S---------------------------------EEEEEEE-TTTS-EEEEEEETTTS-HHHHHHHHHHTT-

pLDDT: mean 77.95, std 19.71, range [31.14, 98.25]

Nearest PDB structures (foldseek):
  6o5b-assembly1_I  TM=6.064E-01  e=2.961E+00  Homo sapiens